Protein AF-A0A158R0S4-F1 (afdb_monomer)

Secondary structure (DSSP, 8-state):
----PPPSS-EEEE-STTS--EEEESSS-EEEES--SS--GGGGT-S--SEEEESS--HHHHHTGGGG-SSTT----EEE-PPP-SS--STTSHHHHHHHHHHHTTTS--EEE----TT---EEEEEETTTEEEEEEEEE--HHHHHHHHHHHHH--HHHHHHHHHHH--EEEEEEEESSTTSBPEEEEE-TT--HHHHHHHHHHGGG-GGGSSS--BGGGTTS-PPPPP---------------------------------------------------------------------------------------------------PPPPPPPPPEE--

Sequence (342 aa):
MAYVPSSDVPSAFLISSDADAVLLDLLGTFILLDGGAEKVLFTKHVRQIDANVISAPTRAALTNAVELNPNKDSVVPLVGNIPTVKSAGADGSVASLLKRIEQNSEGRPLITNTRFNAKFEPIVISKSLRTGRLELIVLAGEPKEVEALQRAVENGDEQTIEKVASNNGTISVLVWFPARPSDPIKRILHTGTAPLGRIITALERAKALPFLHSPVVSAANAYKEVAPPPKTSVRNSASSRPVPVPASKTNSAATKPLATKRPSAPNSAQPTPARTLTSTTTKTTSTNARPPLARPNAVTSASNRTRPATATTTTKNGLNNNNKVGAARKPVNEAPIQKTTV

Solvent-accessible surface area (backbone atoms only — not comparable to full-atom values): 21898 Å² total; per-residue (Å²): 135,76,59,67,72,77,42,99,51,60,38,47,33,58,71,36,97,84,60,48,12,37,40,34,34,60,58,69,47,26,35,32,36,36,18,7,78,57,82,60,74,55,74,82,26,41,92,66,56,66,31,35,39,34,28,34,80,35,58,33,33,40,49,33,55,45,66,62,29,80,50,92,87,54,78,47,32,37,36,24,59,66,61,83,68,94,58,43,71,55,92,88,34,52,27,25,48,52,46,48,43,56,59,50,34,77,86,51,90,36,70,46,74,46,62,42,43,98,83,50,69,66,46,75,76,46,77,42,88,80,61,18,34,34,31,37,30,37,52,32,27,45,72,72,27,39,51,52,44,32,51,24,53,76,72,42,56,72,69,49,28,48,58,43,30,28,77,32,31,24,26,32,38,39,38,39,32,40,50,52,47,80,40,61,43,47,76,45,81,47,42,67,72,43,49,68,72,58,52,51,54,26,54,62,70,45,68,82,45,39,46,75,80,44,98,74,37,28,41,73,44,33,88,40,83,69,77,77,78,80,79,78,77,80,76,79,88,79,84,87,81,85,88,85,85,87,84,88,85,84,88,83,80,88,83,86,87,84,80,89,80,88,84,85,87,81,90,81,86,86,85,86,90,82,89,87,88,88,87,85,87,81,87,80,88,78,89,80,84,85,89,91,89,82,87,82,88,87,88,89,83,84,90,86,86,85,85,90,79,91,82,91,89,88,87,86,87,83,86,88,87,91,86,86,90,86,86,89,80,81,90,77,89,83,78,84,81,65,84,54,87,115

pLDDT: mean 70.43, std 25.49, range [27.03, 97.81]

Organism: Nippostrongylus brasiliensis (NCBI:txid27835)

InterPro domains:
  IPR026074 Microtubule associated protein 1 [PTHR13843] (118-305)
  IPR057480 Microtubule-associated protein 1A/B/S-like, MBL-like domain [PF25281] (115-219)

Radius of gyration: 34.56 Å; Cα contacts (8 Å, |Δi|>4): 515; chains: 1; bounding box: 87×54×130 Å

Foldseek 3Di:
DAAPDQDPDWFWFQQEPVSQWIWIRQRNATEIEFAALDAGPNLVRYPAHLAYEYQALALGRQVCVLVNQPDQPDAHAYEFLYAQAPDLPDPSASSVSNVSNVVSCVPPRRYDHQAADLVQDWDWSDADLQFFTKTKTWLAAHPVLSVQLRCCSHPNDNVSNVVSSQDSTIWIKIWTAGSDQAAWIDIDTRNRNHDPVVVVVSVVSVVQFQLVQDPTDGNNCRNPNDPHDPPPPPPDPDDDDDDDDDDDDDDDDDDDDDDDDDDDDDDDDDDDDDDDDDDDDDDDDDDDDDDDDDDDDDDDDDDDDDDDDDDDDDDDDDDDDDDDDDDDDDDDDDDDTDTDGD

Structure (mmCIF, N/CA/C/O backbone):
data_AF-A0A158R0S4-F1
#
_entry.id   AF-A0A158R0S4-F1
#
loop_
_atom_site.group_PDB
_atom_site.id
_atom_site.type_symbol
_atom_site.label_atom_id
_atom_site.label_alt_id
_atom_site.label_comp_id
_atom_site.label_asym_id
_atom_site.label_entity_id
_atom_site.label_seq_id
_atom_site.pdbx_PDB_ins_code
_atom_site.Cartn_x
_atom_site.Cartn_y
_atom_site.Cartn_z
_atom_site.occupancy
_atom_site.B_iso_or_equiv
_atom_site.auth_seq_id
_atom_site.auth_comp_id
_atom_site.auth_asym_id
_atom_site.auth_atom_id
_atom_site.pdbx_PDB_model_num
ATOM 1 N N . MET A 1 1 ? -3.534 -29.326 1.771 1.00 51.78 1 MET A N 1
ATOM 2 C CA . MET A 1 1 ? -3.406 -27.889 2.083 1.00 51.78 1 MET A CA 1
ATOM 3 C C . MET A 1 1 ? -2.996 -27.205 0.791 1.00 51.78 1 MET A C 1
ATOM 5 O O . MET A 1 1 ? -1.949 -27.558 0.260 1.00 51.78 1 MET A O 1
ATOM 9 N N . ALA A 1 2 ? -3.863 -26.380 0.205 1.00 59.12 2 ALA A N 1
ATOM 10 C CA . ALA A 1 2 ? -3.553 -25.682 -1.040 1.00 59.12 2 ALA A CA 1
ATOM 11 C C . ALA A 1 2 ? -2.723 -24.440 -0.696 1.00 59.12 2 ALA A C 1
ATOM 13 O O . ALA A 1 2 ? -3.164 -23.616 0.094 1.00 59.12 2 ALA A O 1
ATOM 14 N N . TYR A 1 3 ? -1.508 -24.337 -1.228 1.00 72.44 3 TYR A N 1
ATOM 15 C CA . TYR A 1 3 ? -0.685 -23.138 -1.073 1.00 72.44 3 TYR A CA 1
ATOM 16 C C . TYR A 1 3 ? -0.841 -22.261 -2.306 1.00 72.44 3 TYR A C 1
ATOM 18 O O . TYR A 1 3 ? -0.937 -22.797 -3.408 1.00 72.44 3 TYR A O 1
ATOM 26 N N . VAL A 1 4 ? -0.801 -20.940 -2.134 1.00 74.31 4 VAL A N 1
ATOM 27 C CA . VAL A 1 4 ? -0.590 -20.009 -3.245 1.00 74.31 4 VAL A CA 1
ATOM 28 C C . VAL A 1 4 ? 0.835 -20.259 -3.756 1.00 74.31 4 VAL A C 1
ATOM 30 O O . VAL A 1 4 ? 1.795 -19.989 -3.024 1.00 74.31 4 VAL A O 1
ATOM 33 N N . PRO A 1 5 ? 1.016 -20.865 -4.945 1.00 74.50 5 PRO A N 1
ATOM 34 C CA . PRO A 1 5 ? 2.350 -21.074 -5.482 1.00 74.50 5 PRO A CA 1
ATOM 35 C C . PRO A 1 5 ? 2.928 -19.720 -5.891 1.00 74.50 5 PRO A C 1
ATOM 37 O O . PRO A 1 5 ? 2.189 -18.845 -6.341 1.00 74.50 5 PRO A O 1
ATOM 40 N N . SER A 1 6 ? 4.248 -19.567 -5.777 1.00 76.00 6 SER A N 1
ATOM 41 C CA . SER A 1 6 ? 4.906 -18.441 -6.436 1.00 76.00 6 SER A CA 1
ATOM 42 C C . SER A 1 6 ? 4.697 -18.563 -7.944 1.00 76.00 6 SER A C 1
ATOM 44 O O . SER A 1 6 ? 4.798 -19.651 -8.515 1.00 76.00 6 SER A O 1
ATOM 46 N N . SER A 1 7 ? 4.349 -17.446 -8.558 1.00 77.69 7 SER A N 1
ATOM 47 C CA . SER A 1 7 ? 4.107 -17.289 -9.975 1.00 77.69 7 SER A CA 1
ATOM 48 C C . SER A 1 7 ? 5.368 -16.780 -10.665 1.00 77.69 7 SER A C 1
ATOM 50 O O . SER A 1 7 ? 6.040 -15.866 -10.187 1.00 77.69 7 SER A O 1
ATOM 52 N N . ASP A 1 8 ? 5.644 -17.317 -11.853 1.00 78.75 8 ASP A N 1
ATOM 53 C CA . ASP A 1 8 ? 6.718 -16.828 -12.729 1.00 78.75 8 ASP A CA 1
ATOM 54 C C . ASP A 1 8 ? 6.381 -15.471 -13.374 1.00 78.75 8 ASP A C 1
ATOM 56 O O . ASP A 1 8 ? 7.213 -14.857 -14.045 1.00 78.75 8 ASP A O 1
ATOM 60 N N . VAL A 1 9 ? 5.148 -14.995 -13.176 1.00 81.69 9 VAL A N 1
ATOM 61 C CA . VAL A 1 9 ? 4.679 -13.667 -13.576 1.00 81.69 9 VAL A CA 1
ATOM 62 C C . VAL A 1 9 ? 4.087 -12.928 -12.377 1.00 81.69 9 VAL A C 1
ATOM 64 O O . VAL A 1 9 ? 3.365 -13.551 -11.590 1.00 81.69 9 VAL A O 1
ATOM 67 N N . PRO A 1 10 ? 4.317 -11.608 -12.251 1.00 86.12 10 PRO A N 1
ATOM 68 C CA . PRO A 1 10 ? 3.651 -10.799 -11.243 1.00 86.12 10 PRO A CA 1
ATOM 69 C C . PRO A 1 10 ? 2.142 -11.050 -11.228 1.00 86.12 10 PRO A C 1
ATOM 71 O O . PRO A 1 10 ? 1.510 -11.073 -12.284 1.00 86.12 10 PRO A O 1
ATOM 74 N N . SER A 1 11 ? 1.577 -11.288 -10.051 1.00 89.00 11 SER A N 1
ATOM 75 C CA . SER A 1 11 ? 0.164 -11.633 -9.880 1.00 89.00 11 SER A CA 1
ATOM 76 C C . SER A 1 11 ? -0.432 -10.883 -8.695 1.00 89.00 11 SER A C 1
ATOM 78 O O . SER A 1 11 ? 0.276 -10.544 -7.751 1.00 89.00 11 SER A O 1
ATOM 80 N N . ALA A 1 12 ? -1.739 -10.642 -8.742 1.00 90.69 12 ALA A N 1
ATOM 81 C CA . ALA A 1 12 ? -2.506 -10.094 -7.633 1.00 90.69 12 ALA A CA 1
ATOM 82 C C . ALA A 1 12 ? -3.667 -11.041 -7.319 1.00 90.69 12 ALA A C 1
ATOM 84 O O . ALA A 1 12 ? -4.361 -11.509 -8.223 1.00 90.69 12 ALA A O 1
ATOM 85 N N . PHE A 1 13 ? -3.868 -11.325 -6.039 1.00 89.50 13 PHE A N 1
ATOM 86 C CA . PHE A 1 13 ? -4.948 -12.163 -5.541 1.00 89.50 13 PHE A CA 1
ATOM 87 C C . PHE A 1 13 ? -5.831 -11.315 -4.636 1.00 89.50 13 PHE A C 1
ATOM 89 O O . PHE A 1 13 ? -5.350 -10.755 -3.652 1.00 89.50 13 PHE A O 1
ATOM 96 N N . LEU A 1 14 ? -7.117 -11.228 -4.964 1.00 89.00 14 LEU A N 1
ATOM 97 C CA . LEU A 1 14 ? -8.112 -10.679 -4.050 1.00 89.00 14 LEU A CA 1
ATOM 98 C C . LEU A 1 14 ? -8.382 -11.748 -2.995 1.00 89.00 14 LEU A C 1
ATOM 100 O O . LEU A 1 14 ? -8.799 -12.857 -3.337 1.00 89.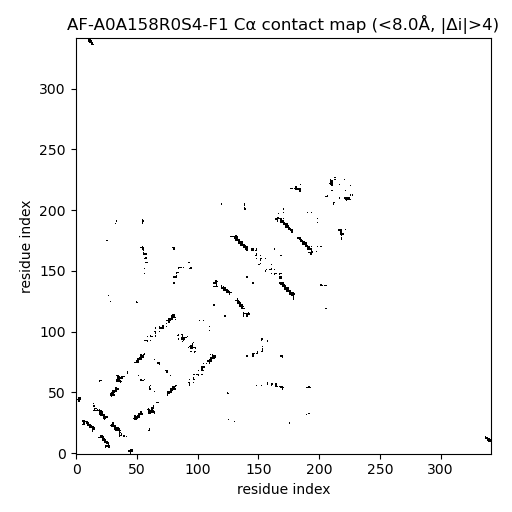00 14 LEU A O 1
ATOM 104 N N . ILE A 1 15 ? -8.069 -11.446 -1.738 1.00 84.75 15 ILE A N 1
ATOM 105 C CA . ILE A 1 15 ? -8.172 -12.428 -0.651 1.00 84.75 15 ILE A CA 1
ATOM 106 C C . ILE A 1 15 ? -9.349 -12.154 0.287 1.00 84.75 15 ILE A C 1
ATOM 108 O O . ILE A 1 15 ? -9.615 -12.978 1.157 1.00 84.75 15 ILE A O 1
ATOM 112 N N . SER A 1 16 ? -10.069 -11.048 0.094 1.00 81.19 16 SER A N 1
ATOM 113 C CA . SER A 1 16 ? -11.281 -10.689 0.832 1.00 81.19 16 SER A CA 1
ATOM 114 C C . SER A 1 16 ? -12.477 -10.475 -0.104 1.00 81.19 16 SER A C 1
ATOM 116 O O . SER A 1 16 ? -12.320 -10.167 -1.287 1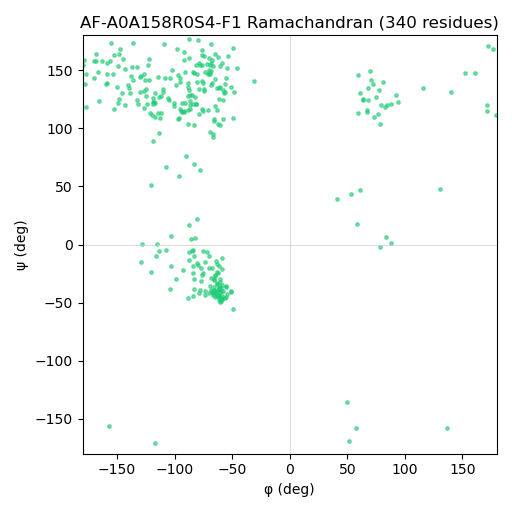.00 81.19 16 SER A O 1
ATOM 118 N N . SER A 1 17 ? -13.685 -10.664 0.433 1.00 76.69 17 SER A N 1
ATOM 119 C CA . SER A 1 17 ? -14.971 -10.525 -0.271 1.00 76.69 17 SER A CA 1
ATOM 120 C C . SER A 1 17 ? -15.267 -9.085 -0.710 1.00 76.69 17 SER A C 1
ATOM 122 O O . SER A 1 17 ? -15.907 -8.869 -1.737 1.00 76.69 17 SER A O 1
ATOM 124 N N . ASP A 1 18 ? -14.771 -8.116 0.052 1.00 77.75 18 ASP A N 1
ATOM 125 C CA . ASP A 1 18 ? -14.873 -6.671 -0.176 1.00 77.75 18 ASP A CA 1
ATOM 126 C C . ASP A 1 18 ? -13.785 -6.116 -1.114 1.00 77.75 18 ASP A C 1
ATOM 128 O O . ASP A 1 18 ? -13.842 -4.949 -1.487 1.00 77.75 18 ASP A O 1
ATOM 132 N N . ALA A 1 19 ? -12.821 -6.949 -1.531 1.00 75.06 19 ALA A N 1
ATOM 133 C CA . ALA A 1 19 ? -11.630 -6.553 -2.285 1.00 75.06 19 ALA A CA 1
ATOM 134 C C . ALA A 1 19 ? -10.725 -5.512 -1.583 1.00 75.06 19 ALA A C 1
ATOM 136 O O . ALA A 1 19 ? -9.838 -4.947 -2.225 1.00 75.06 19 ALA A O 1
ATOM 137 N N . ASP A 1 20 ? -10.876 -5.331 -0.266 1.00 83.88 20 ASP A N 1
ATOM 138 C CA . ASP A 1 20 ? -10.049 -4.450 0.573 1.00 83.88 20 ASP A CA 1
ATOM 139 C C . ASP A 1 20 ? -8.761 -5.131 1.084 1.00 83.88 20 ASP A C 1
ATOM 141 O O . ASP A 1 20 ? -8.012 -4.560 1.879 1.00 83.88 20 ASP A O 1
ATOM 145 N N . ALA A 1 21 ? -8.490 -6.362 0.643 1.00 89.75 21 ALA A N 1
ATOM 146 C CA . ALA A 1 21 ? -7.234 -7.070 0.857 1.00 89.75 21 ALA A CA 1
ATOM 147 C C . ALA A 1 21 ? -6.721 -7.670 -0.455 1.00 89.75 21 ALA A C 1
ATOM 149 O O . ALA A 1 21 ? -7.367 -8.531 -1.070 1.00 89.75 21 ALA A O 1
ATOM 150 N N . VAL A 1 22 ? -5.514 -7.265 -0.851 1.00 92.62 22 VAL A N 1
ATOM 151 C CA . VAL A 1 22 ? -4.863 -7.758 -2.0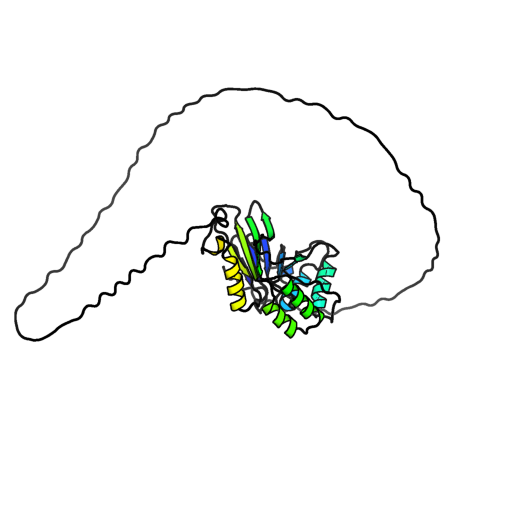71 1.00 92.62 22 VAL A CA 1
ATOM 152 C C . VAL A 1 22 ? -3.503 -8.345 -1.733 1.00 92.62 22 VAL A C 1
ATOM 154 O O . VAL A 1 22 ? -2.623 -7.649 -1.239 1.00 92.62 22 VAL A O 1
ATOM 157 N N . LEU A 1 23 ? -3.295 -9.620 -2.050 1.00 92.94 23 LEU A N 1
ATOM 158 C CA . LEU A 1 23 ? -1.979 -10.245 -1.989 1.00 92.94 23 LEU A CA 1
ATOM 159 C C . LEU A 1 23 ? -1.292 -10.115 -3.349 1.00 92.94 23 LEU A C 1
ATOM 161 O O . LEU A 1 23 ? -1.731 -10.699 -4.337 1.00 92.94 23 LEU A O 1
ATOM 165 N N . LEU A 1 24 ? -0.193 -9.378 -3.396 1.00 92.81 24 LEU A N 1
ATOM 166 C CA . LEU A 1 24 ? 0.691 -9.301 -4.549 1.00 92.81 24 LEU A CA 1
ATOM 167 C C . LEU A 1 24 ? 1.747 -10.400 -4.465 1.00 92.81 24 LEU A C 1
ATOM 169 O O . LEU A 1 24 ? 2.375 -10.574 -3.426 1.00 92.81 24 LEU A O 1
ATOM 173 N N . ASP A 1 25 ? 1.989 -11.079 -5.578 1.00 91.06 25 ASP A N 1
ATOM 174 C CA . ASP A 1 25 ? 3.158 -11.922 -5.805 1.00 91.06 25 ASP A CA 1
ATOM 175 C C . ASP A 1 25 ? 4.019 -11.268 -6.881 1.00 91.06 25 ASP A C 1
ATOM 177 O O . ASP A 1 25 ? 3.646 -11.215 -8.053 1.00 91.06 25 ASP A O 1
ATOM 181 N N . LEU A 1 26 ? 5.171 -10.744 -6.478 1.00 88.94 26 LEU A N 1
ATOM 182 C CA . LEU A 1 26 ? 6.156 -10.112 -7.346 1.00 88.94 26 LEU A CA 1
ATOM 183 C C . LEU A 1 26 ? 7.374 -11.028 -7.480 1.00 88.94 26 LEU A C 1
ATOM 185 O O . LEU A 1 26 ? 8.468 -10.706 -7.017 1.00 88.94 26 LEU A O 1
ATOM 189 N N . LEU A 1 27 ? 7.169 -12.182 -8.124 1.00 85.06 27 LEU A N 1
ATOM 190 C CA . LEU A 1 27 ? 8.202 -13.195 -8.377 1.00 85.06 27 LEU A CA 1
ATOM 191 C C . LEU A 1 27 ? 8.798 -13.756 -7.079 1.00 85.06 27 LEU A C 1
ATOM 193 O O . LEU A 1 27 ? 10.020 -13.832 -6.912 1.00 85.06 27 LEU A O 1
ATOM 197 N N . GLY A 1 28 ? 7.921 -14.115 -6.141 1.00 83.44 28 GLY A N 1
ATOM 198 C CA . GLY A 1 28 ? 8.295 -14.670 -4.843 1.00 83.44 28 GLY A CA 1
ATOM 199 C C . GLY A 1 28 ? 8.544 -13.626 -3.756 1.00 83.44 28 GLY A C 1
ATOM 200 O O . GLY A 1 28 ? 8.879 -14.013 -2.641 1.00 83.44 28 GLY A O 1
ATOM 201 N N . THR A 1 29 ? 8.374 -12.332 -4.053 1.00 87.56 29 THR A N 1
ATOM 202 C CA . THR A 1 29 ? 8.134 -11.308 -3.027 1.00 87.56 29 THR A CA 1
ATOM 203 C C . THR A 1 29 ? 6.628 -11.151 -2.834 1.00 87.56 29 THR A C 1
ATOM 205 O O . THR A 1 29 ? 5.942 -10.695 -3.749 1.00 87.56 29 THR A O 1
ATOM 208 N N . PHE A 1 30 ? 6.121 -11.505 -1.656 1.00 90.44 30 PHE A N 1
ATOM 209 C CA . PHE A 1 30 ? 4.701 -11.444 -1.326 1.00 90.44 30 PHE A CA 1
ATOM 210 C C . PHE A 1 30 ? 4.381 -10.203 -0.502 1.00 90.44 30 PHE A C 1
ATOM 212 O O . PHE A 1 30 ? 4.883 -10.043 0.610 1.00 90.44 30 PHE A O 1
ATOM 219 N N . ILE A 1 31 ? 3.513 -9.340 -1.023 1.00 93.12 31 ILE A N 1
ATOM 220 C CA . ILE A 1 31 ? 3.096 -8.108 -0.349 1.00 93.12 31 ILE A CA 1
ATOM 221 C C . ILE A 1 31 ? 1.606 -8.168 -0.109 1.00 93.12 31 ILE A C 1
ATOM 223 O O . ILE A 1 31 ? 0.839 -8.351 -1.050 1.00 93.12 31 ILE A O 1
ATOM 227 N N . LEU A 1 32 ? 1.195 -7.984 1.135 1.00 93.75 32 LEU A N 1
ATOM 228 C CA . LEU A 1 32 ? -0.202 -7.745 1.439 1.00 93.75 32 LEU A CA 1
ATOM 229 C C . LEU A 1 32 ? -0.477 -6.242 1.324 1.00 93.75 32 LEU A C 1
ATOM 231 O O . LEU A 1 32 ? 0.266 -5.446 1.888 1.00 93.75 32 LEU A O 1
ATOM 235 N N . LEU A 1 33 ? -1.497 -5.855 0.567 1.00 94.44 33 LEU A N 1
ATOM 236 C CA . LEU A 1 33 ? -2.055 -4.508 0.581 1.00 94.44 33 LEU A CA 1
ATOM 237 C C . LEU A 1 33 ? -3.323 -4.532 1.426 1.00 94.44 33 LEU A C 1
ATOM 239 O O . LEU A 1 33 ? -4.254 -5.270 1.092 1.00 94.44 33 LEU A O 1
ATOM 243 N N . ASP A 1 34 ? -3.341 -3.709 2.473 1.00 93.44 34 ASP A N 1
ATOM 244 C CA . ASP A 1 34 ? -4.424 -3.613 3.452 1.00 93.44 34 ASP A CA 1
ATOM 245 C C . ASP A 1 34 ? -4.837 -4.981 4.043 1.00 93.44 34 ASP A C 1
ATOM 247 O O . ASP A 1 34 ? -4.112 -5.972 3.972 1.00 93.44 34 ASP A O 1
ATOM 251 N N . GLY A 1 35 ? -5.953 -5.022 4.764 1.00 89.06 35 GLY A N 1
ATOM 252 C CA . GLY A 1 35 ? -6.312 -6.148 5.622 1.00 89.06 35 GLY A CA 1
ATOM 253 C C . GLY A 1 35 ? -7.630 -6.817 5.273 1.00 89.06 35 GLY A C 1
ATOM 254 O O . GLY A 1 35 ? -7.765 -7.989 5.593 1.00 89.06 35 GLY A O 1
ATOM 255 N N . GLY A 1 36 ? -8.573 -6.145 4.610 1.00 88.50 36 GLY A N 1
ATOM 256 C CA . GLY A 1 36 ? -9.943 -6.642 4.424 1.00 88.50 36 GLY A CA 1
ATOM 257 C C . GLY A 1 36 ? -10.785 -6.669 5.710 1.00 88.50 36 GLY A C 1
ATOM 258 O O . GLY A 1 36 ? -10.280 -6.873 6.816 1.00 88.50 36 GLY A O 1
ATOM 259 N N . ALA A 1 37 ? -12.101 -6.480 5.592 1.00 84.12 37 ALA A N 1
ATOM 260 C CA . ALA A 1 37 ? -13.004 -6.426 6.746 1.00 84.12 37 ALA A CA 1
ATOM 261 C C . ALA A 1 37 ? -13.156 -7.776 7.463 1.00 84.12 37 ALA A C 1
ATOM 263 O O . ALA A 1 37 ? -13.380 -7.824 8.675 1.00 84.12 37 ALA A O 1
ATOM 264 N N . GLU A 1 38 ? -13.012 -8.877 6.730 1.00 84.12 38 GLU A N 1
ATOM 265 C CA . GLU A 1 38 ? -13.158 -10.226 7.260 1.00 84.12 38 GLU A CA 1
ATOM 266 C C . GLU A 1 38 ? -11.812 -10.828 7.660 1.00 84.12 38 GLU A C 1
ATOM 268 O O . GLU A 1 38 ? -10.792 -10.672 6.989 1.00 84.12 38 GLU A O 1
ATOM 273 N N . LYS A 1 39 ? -11.811 -11.594 8.752 1.00 84.88 39 LYS A N 1
ATOM 274 C CA . LYS A 1 39 ? -10.646 -12.394 9.121 1.00 84.88 39 LYS A CA 1
ATOM 275 C C . LYS A 1 39 ? -10.508 -13.558 8.144 1.00 84.88 39 LYS A C 1
ATOM 277 O O . LYS A 1 39 ? -11.343 -14.461 8.133 1.00 84.88 39 LYS A O 1
ATOM 282 N N . VAL A 1 40 ? -9.420 -13.578 7.383 1.00 76.94 40 VAL A N 1
ATOM 283 C CA . VAL A 1 40 ? -9.161 -14.608 6.374 1.00 76.94 40 VAL A CA 1
ATOM 284 C C . VAL A 1 40 ? -8.007 -15.490 6.839 1.00 76.94 40 VAL A C 1
ATOM 286 O O . VAL A 1 40 ? -6.961 -15.016 7.271 1.00 76.94 40 VAL A O 1
ATOM 289 N N . LEU A 1 41 ? -8.158 -16.811 6.724 1.00 76.69 41 LEU A N 1
ATOM 290 C CA . LEU A 1 41 ? -7.114 -17.778 7.094 1.00 76.69 41 LEU A CA 1
ATOM 291 C C . LEU A 1 41 ? -6.033 -17.951 6.007 1.00 76.69 41 LEU A C 1
ATOM 293 O O . LEU A 1 41 ? -5.347 -18.974 5.976 1.00 76.69 41 LEU A O 1
ATOM 297 N N . PHE A 1 42 ? -5.861 -16.967 5.118 1.00 76.19 42 PHE A N 1
ATOM 298 C CA . PHE A 1 42 ? -4.914 -17.038 3.999 1.00 76.19 42 PHE A CA 1
ATOM 299 C C . PHE A 1 42 ? -3.460 -17.172 4.468 1.00 76.19 42 PHE A C 1
ATOM 301 O O . PHE A 1 42 ? -2.648 -17.766 3.766 1.00 76.19 42 PHE A O 1
ATOM 308 N N . THR A 1 43 ? -3.138 -16.718 5.683 1.00 72.81 43 THR A N 1
ATOM 309 C CA . THR A 1 43 ? -1.813 -16.888 6.302 1.00 72.81 43 THR A CA 1
ATOM 310 C C . THR A 1 43 ? -1.399 -18.355 6.442 1.00 72.81 43 THR A C 1
ATOM 312 O O . THR A 1 43 ? -0.213 -18.655 6.497 1.00 72.81 43 THR A O 1
ATOM 315 N N . LYS A 1 44 ? -2.353 -19.296 6.432 1.00 76.06 44 LYS A N 1
ATOM 316 C CA . LYS A 1 44 ? -2.076 -20.743 6.404 1.00 76.06 44 LYS A CA 1
ATOM 317 C C . LYS A 1 44 ? -1.726 -21.271 5.008 1.00 76.06 44 LYS A C 1
ATOM 319 O O . LYS A 1 44 ? -1.195 -22.374 4.886 1.00 76.06 44 LYS A O 1
ATOM 324 N N . HIS A 1 45 ? -2.046 -20.504 3.972 1.00 78.06 45 HIS A N 1
ATOM 325 C CA . HIS A 1 45 ? -1.958 -20.880 2.561 1.00 78.06 45 HIS A CA 1
ATOM 326 C C . HIS A 1 45 ? -0.906 -20.066 1.793 1.00 78.06 45 HIS A C 1
ATOM 328 O O . HIS A 1 45 ? -0.607 -20.377 0.642 1.00 78.06 45 HIS A O 1
ATOM 334 N N . VAL A 1 46 ? -0.293 -19.066 2.424 1.00 78.56 46 VAL A N 1
ATOM 335 C CA . VAL A 1 46 ? 0.823 -18.287 1.876 1.00 78.56 46 VAL A CA 1
ATOM 336 C C . VAL A 1 46 ? 2.085 -18.634 2.656 1.00 78.56 46 VAL A C 1
ATOM 338 O O . VAL A 1 46 ? 2.071 -18.666 3.882 1.00 78.56 46 VAL A O 1
ATOM 341 N N . ARG A 1 47 ? 3.182 -18.937 1.951 1.00 74.75 47 ARG A N 1
ATOM 342 C CA . ARG A 1 47 ? 4.432 -19.392 2.590 1.00 74.75 47 ARG A CA 1
ATOM 343 C C . ARG A 1 47 ? 5.068 -18.322 3.474 1.00 74.75 47 ARG A C 1
ATOM 345 O O . ARG A 1 47 ? 5.593 -18.646 4.532 1.00 74.75 47 ARG A O 1
ATOM 352 N N . GLN A 1 48 ? 5.065 -17.086 2.994 1.00 84.94 48 GLN A N 1
ATOM 353 C CA . GLN A 1 48 ? 5.685 -15.934 3.631 1.00 84.94 48 GLN A CA 1
ATOM 354 C C . GLN A 1 48 ? 5.033 -14.673 3.077 1.00 84.94 48 GLN A C 1
ATOM 356 O O . GLN A 1 48 ? 4.655 -14.646 1.910 1.00 84.94 48 GLN A O 1
ATOM 361 N N . ILE A 1 49 ? 4.913 -13.649 3.916 1.00 88.81 49 ILE A N 1
ATOM 362 C CA . ILE A 1 49 ? 4.534 -12.295 3.516 1.00 88.81 49 ILE A CA 1
ATOM 363 C C . ILE A 1 49 ? 5.710 -11.407 3.905 1.00 88.81 49 ILE A C 1
ATOM 365 O O . ILE A 1 49 ? 6.132 -11.413 5.059 1.00 88.81 49 ILE A O 1
ATOM 369 N N . ASP A 1 50 ? 6.274 -10.705 2.930 1.00 88.44 50 ASP A N 1
ATOM 370 C CA . ASP A 1 50 ? 7.484 -9.902 3.103 1.00 88.44 50 ASP A CA 1
ATOM 371 C C . ASP A 1 50 ? 7.182 -8.521 3.675 1.00 88.44 50 ASP A C 1
ATOM 373 O O . ASP A 1 50 ? 8.018 -7.954 4.370 1.00 88.44 50 ASP A O 1
ATOM 377 N N . ALA A 1 51 ? 5.994 -7.982 3.396 1.00 91.56 51 ALA A N 1
ATOM 378 C CA . ALA A 1 51 ? 5.480 -6.775 4.027 1.00 91.56 51 ALA A CA 1
ATOM 379 C C . ALA A 1 51 ? 3.957 -6.693 3.914 1.00 91.56 51 ALA A C 1
ATOM 381 O O . ALA A 1 51 ? 3.355 -7.242 2.989 1.00 91.56 51 ALA A O 1
ATOM 382 N N . ASN A 1 52 ? 3.356 -5.949 4.836 1.00 93.06 52 ASN A N 1
ATOM 383 C CA . ASN A 1 52 ? 1.969 -5.524 4.765 1.00 93.06 52 ASN A CA 1
ATOM 384 C C . ASN A 1 52 ? 1.908 -4.000 4.614 1.00 93.06 52 ASN A C 1
ATOM 386 O O . ASN A 1 52 ? 2.322 -3.281 5.521 1.00 93.06 52 ASN A O 1
ATOM 390 N N . VAL A 1 53 ? 1.437 -3.510 3.471 1.00 94.75 53 VAL A N 1
ATOM 391 C CA . VAL A 1 53 ? 1.339 -2.084 3.154 1.00 94.75 53 VAL A CA 1
ATOM 392 C C . VAL A 1 53 ? -0.067 -1.595 3.474 1.00 94.75 53 VAL A C 1
ATOM 394 O O . VAL A 1 53 ? -1.032 -2.029 2.850 1.00 94.75 53 VAL A O 1
ATOM 397 N N . ILE A 1 54 ? -0.172 -0.674 4.429 1.00 94.00 54 ILE A N 1
ATOM 398 C CA . ILE A 1 54 ? -1.443 -0.143 4.917 1.00 94.00 54 ILE A CA 1
ATOM 399 C C . ILE A 1 54 ? -1.671 1.273 4.402 1.00 94.00 54 ILE A C 1
ATOM 401 O O . ILE A 1 54 ? -0.852 2.171 4.621 1.00 94.00 54 ILE A O 1
ATOM 405 N N . SER A 1 55 ? -2.822 1.488 3.770 1.00 93.75 55 SER A N 1
ATOM 406 C CA . SER A 1 55 ? -3.244 2.798 3.283 1.00 93.75 55 SER A CA 1
ATOM 407 C C . SER A 1 55 ? -3.678 3.717 4.430 1.00 93.75 55 SER A C 1
ATOM 409 O O . SER A 1 55 ? -3.272 4.881 4.479 1.00 93.75 55 SER A O 1
ATOM 411 N N . ALA A 1 56 ? -4.449 3.205 5.391 1.00 94.00 56 ALA A N 1
ATOM 412 C CA . ALA A 1 56 ? -4.926 3.950 6.555 1.00 94.00 56 ALA A CA 1
ATOM 413 C C . ALA A 1 56 ? -5.256 3.017 7.740 1.00 94.00 56 ALA A C 1
ATOM 415 O O . ALA A 1 56 ? -5.527 1.839 7.531 1.00 94.00 56 ALA A O 1
ATOM 416 N N . PRO A 1 57 ? -5.270 3.511 8.993 1.00 92.88 57 PRO A N 1
ATOM 417 C CA . PRO A 1 57 ? -5.621 2.719 10.173 1.00 92.88 57 PRO A CA 1
ATOM 418 C C . PRO A 1 57 ? -7.143 2.531 10.300 1.00 92.88 57 PRO A C 1
ATOM 420 O O . PRO A 1 57 ? -7.759 3.031 11.236 1.00 92.88 57 PRO A O 1
ATOM 423 N N . THR A 1 58 ? -7.769 1.844 9.349 1.00 93.75 58 THR A N 1
ATOM 424 C CA . THR A 1 58 ? -9.183 1.446 9.441 1.00 93.75 58 THR A CA 1
ATOM 425 C C . THR A 1 58 ? -9.308 0.057 10.055 1.00 93.75 58 THR A C 1
ATOM 427 O O . THR A 1 58 ? -8.321 -0.678 10.155 1.00 93.75 58 THR A O 1
ATOM 430 N N . ARG A 1 59 ? -10.517 -0.342 10.479 1.00 92.06 59 ARG A N 1
ATOM 431 C CA . ARG A 1 59 ? -10.716 -1.716 10.965 1.00 92.06 59 ARG A CA 1
ATOM 432 C C . ARG A 1 59 ? -10.390 -2.708 9.851 1.00 92.06 59 ARG A C 1
ATOM 434 O O . ARG A 1 59 ? -9.579 -3.600 10.078 1.00 92.06 59 ARG A O 1
ATOM 441 N N . ALA A 1 60 ? -10.951 -2.501 8.658 1.00 90.88 60 ALA A N 1
ATOM 442 C CA . ALA A 1 60 ? -10.709 -3.358 7.503 1.00 90.88 60 ALA A CA 1
ATOM 443 C C . ALA A 1 60 ? -9.213 -3.473 7.176 1.00 90.88 60 ALA A C 1
ATOM 445 O O . ALA A 1 60 ? -8.688 -4.572 7.051 1.00 90.88 60 ALA A O 1
ATOM 446 N N . ALA A 1 61 ? -8.467 -2.368 7.155 1.00 91.56 61 ALA A N 1
ATOM 447 C CA . ALA A 1 61 ? -7.041 -2.428 6.851 1.00 91.56 61 ALA A CA 1
ATOM 448 C C . ALA A 1 61 ? -6.209 -3.204 7.898 1.00 91.56 61 ALA A C 1
ATOM 450 O O . ALA A 1 61 ? -5.155 -3.754 7.580 1.00 91.56 61 ALA A O 1
ATOM 451 N N . LEU A 1 62 ? -6.667 -3.276 9.152 1.00 91.12 62 LEU A N 1
ATOM 452 C CA . LEU A 1 62 ? -5.895 -3.848 10.259 1.00 91.12 62 LEU A CA 1
ATOM 453 C C . LEU A 1 62 ? -6.321 -5.262 10.673 1.00 91.12 62 LEU A C 1
ATOM 455 O O . LEU A 1 62 ? -5.522 -5.949 11.314 1.00 91.12 62 LEU A O 1
ATOM 459 N N . THR A 1 63 ? -7.528 -5.718 10.317 1.00 89.94 63 THR A N 1
ATOM 460 C CA . THR A 1 63 ? -8.086 -7.016 10.751 1.00 89.94 63 THR A CA 1
ATOM 461 C C . THR A 1 63 ? -7.107 -8.166 10.536 1.00 89.94 63 THR A C 1
ATOM 463 O O . THR A 1 63 ? -6.754 -8.864 11.487 1.00 89.94 63 THR A O 1
ATOM 466 N N . ASN A 1 64 ? -6.618 -8.346 9.306 1.00 88.38 64 ASN A N 1
ATOM 467 C CA . ASN A 1 64 ? -5.663 -9.411 9.010 1.00 88.38 64 ASN A CA 1
ATOM 468 C C . ASN A 1 64 ? -4.209 -9.028 9.327 1.00 88.38 64 ASN A C 1
ATOM 470 O O . ASN A 1 64 ? -3.393 -9.921 9.533 1.00 88.38 64 ASN A O 1
ATOM 474 N N . ALA A 1 65 ? -3.881 -7.737 9.466 1.00 87.44 65 ALA A N 1
ATOM 475 C CA . ALA A 1 65 ? -2.544 -7.287 9.869 1.00 87.44 65 ALA A CA 1
ATOM 476 C C . ALA A 1 65 ? -2.151 -7.803 11.266 1.00 87.44 65 ALA A C 1
ATOM 478 O O . ALA A 1 65 ? -1.009 -8.208 11.485 1.00 87.44 65 ALA A O 1
ATOM 479 N N . VAL A 1 66 ? -3.112 -7.848 12.196 1.00 86.44 66 VAL A N 1
ATOM 480 C CA . VAL A 1 66 ? -2.946 -8.429 13.541 1.00 86.44 66 VAL A CA 1
ATOM 481 C C . VAL A 1 66 ? -2.536 -9.907 13.479 1.00 86.44 66 VAL A C 1
ATOM 483 O O . VAL A 1 66 ? -1.763 -10.377 14.314 1.00 86.44 66 VAL A O 1
ATOM 486 N N . GLU A 1 67 ? -3.042 -10.638 12.485 1.00 82.50 67 GLU A N 1
ATOM 487 C CA . GLU A 1 67 ? -2.882 -12.089 12.337 1.00 82.50 67 GLU A CA 1
ATOM 488 C C . GLU A 1 67 ? -1.604 -12.488 11.587 1.00 82.50 67 GLU A C 1
ATOM 490 O O . GLU A 1 67 ? -1.300 -13.678 11.504 1.00 82.50 67 GLU A O 1
ATOM 495 N N . LEU A 1 68 ? -0.851 -11.522 11.047 1.00 81.81 68 LEU A N 1
ATOM 496 C CA . LEU A 1 68 ? 0.430 -11.768 10.372 1.00 81.81 68 LEU A CA 1
ATOM 497 C C . LEU A 1 68 ? 1.575 -12.045 11.344 1.00 81.81 68 LEU A C 1
ATOM 499 O O . LEU A 1 68 ? 2.521 -12.743 10.991 1.00 81.81 68 LEU A O 1
ATOM 503 N N . ASN A 1 69 ? 1.469 -11.530 12.569 1.00 74.88 69 ASN A N 1
ATOM 504 C CA . ASN A 1 69 ? 2.510 -11.628 13.590 1.00 74.88 69 ASN A CA 1
ATOM 505 C C . ASN A 1 69 ? 2.024 -12.355 14.860 1.00 74.88 69 ASN A C 1
ATOM 507 O O . ASN A 1 69 ? 2.153 -11.808 15.951 1.00 74.88 69 ASN A O 1
ATOM 511 N N . PRO A 1 70 ? 1.425 -13.561 14.778 1.00 66.00 70 PRO A N 1
ATOM 512 C CA . PRO A 1 70 ? 0.899 -14.246 15.957 1.00 66.00 70 PRO A CA 1
ATOM 513 C C . PRO A 1 70 ? 2.004 -14.903 16.800 1.00 66.00 70 PRO A C 1
ATOM 515 O O . PRO A 1 70 ? 1.779 -15.194 17.971 1.00 66.00 70 PRO A O 1
ATOM 518 N N . ASN A 1 71 ? 3.185 -15.144 16.214 1.00 62.00 71 ASN A N 1
ATOM 519 C CA . ASN A 1 71 ? 4.297 -15.873 16.824 1.00 62.00 71 ASN A CA 1
ATOM 520 C C . ASN A 1 71 ? 5.592 -15.048 16.759 1.00 62.00 71 ASN A C 1
ATOM 522 O O . ASN A 1 71 ? 5.839 -14.347 15.784 1.00 62.00 71 ASN A O 1
ATOM 526 N N . LYS A 1 72 ? 6.454 -15.191 17.770 1.00 61.97 72 LYS A N 1
ATOM 527 C CA . LYS A 1 72 ? 7.676 -14.383 17.974 1.00 61.97 72 LYS A CA 1
ATOM 528 C C . LYS A 1 72 ? 8.809 -14.636 16.965 1.00 61.97 72 LYS A C 1
ATOM 530 O O . LYS A 1 72 ? 9.809 -13.913 16.959 1.00 61.97 72 LYS A O 1
ATOM 535 N N . ASP A 1 73 ? 8.679 -15.675 16.145 1.00 64.62 73 ASP A N 1
ATOM 536 C CA . ASP A 1 73 ? 9.774 -16.192 15.319 1.00 64.62 73 ASP A CA 1
ATOM 537 C C . ASP A 1 73 ? 9.937 -15.437 13.993 1.00 64.62 73 ASP A C 1
ATOM 539 O O . ASP A 1 73 ? 11.040 -15.379 13.451 1.00 64.62 73 ASP A O 1
ATOM 543 N N . SER A 1 74 ? 8.871 -14.804 13.494 1.00 67.31 74 SER A N 1
ATOM 544 C CA . SER A 1 74 ? 8.898 -13.984 12.281 1.00 67.31 74 SER A CA 1
ATOM 545 C C . SER A 1 74 ? 8.034 -12.745 12.463 1.00 67.31 74 SER A C 1
ATOM 547 O O . SER A 1 74 ? 6.938 -12.829 13.012 1.00 67.31 74 SER A O 1
ATOM 549 N N . VAL A 1 75 ? 8.540 -11.601 12.003 1.00 76.81 75 VAL A N 1
ATOM 550 C CA . VAL A 1 75 ? 7.822 -10.327 12.031 1.00 76.81 75 VAL A CA 1
ATOM 551 C C . VAL A 1 75 ? 7.674 -9.836 10.599 1.00 76.81 75 VAL A C 1
ATOM 553 O O . VAL A 1 75 ? 8.659 -9.468 9.964 1.00 76.81 75 VAL A O 1
ATOM 556 N N . VAL A 1 76 ? 6.442 -9.834 10.101 1.00 85.88 76 VAL A N 1
ATOM 557 C CA . VAL A 1 76 ? 6.055 -9.207 8.840 1.00 85.88 76 VAL A CA 1
ATOM 558 C C . VAL A 1 76 ? 5.993 -7.698 9.061 1.00 85.88 76 VAL A C 1
ATOM 560 O O . VAL A 1 76 ? 5.131 -7.268 9.830 1.00 85.88 76 VAL A O 1
ATOM 563 N N . PRO A 1 77 ? 6.854 -6.886 8.421 1.00 86.88 77 PRO A N 1
ATOM 564 C CA . PRO A 1 77 ? 6.849 -5.441 8.589 1.00 86.88 77 PRO A CA 1
ATOM 565 C C . PRO A 1 77 ? 5.529 -4.836 8.105 1.00 86.88 77 PRO A C 1
ATOM 567 O O . PRO A 1 77 ? 5.035 -5.146 7.020 1.00 86.88 77 PRO A O 1
ATOM 570 N N . LEU A 1 78 ? 4.985 -3.938 8.917 1.00 88.69 78 LEU A N 1
ATOM 571 C CA . LEU A 1 78 ? 3.855 -3.088 8.590 1.00 88.69 78 LEU A CA 1
ATOM 572 C C . LEU A 1 78 ? 4.385 -1.779 8.000 1.00 88.69 78 LEU A C 1
ATOM 574 O O . LEU A 1 78 ? 5.169 -1.068 8.625 1.00 88.69 78 LEU A O 1
ATOM 578 N N . VAL A 1 79 ? 3.981 -1.455 6.785 1.00 89.75 79 VAL A N 1
ATOM 579 C CA . VAL A 1 79 ? 4.494 -0.323 6.017 1.00 89.75 79 VAL A CA 1
ATOM 580 C C . VAL A 1 79 ? 3.334 0.633 5.779 1.00 89.75 79 VAL A C 1
ATOM 582 O O . VAL A 1 79 ? 2.401 0.313 5.056 1.00 89.75 79 VAL A O 1
ATOM 585 N N . GLY A 1 80 ? 3.345 1.798 6.414 1.00 87.25 80 GLY A N 1
ATOM 586 C CA . GLY A 1 80 ? 2.244 2.753 6.297 1.00 87.25 80 GLY A CA 1
ATOM 587 C C . GLY A 1 80 ? 2.391 3.930 7.253 1.00 87.25 80 GLY A C 1
ATOM 588 O O . GLY A 1 80 ? 3.229 3.916 8.159 1.00 87.25 80 GLY A O 1
ATOM 589 N N . ASN A 1 81 ? 1.548 4.951 7.089 1.00 85.12 81 ASN A N 1
ATOM 590 C CA . ASN A 1 81 ? 1.408 6.021 8.078 1.00 85.12 81 ASN A CA 1
ATOM 591 C C . ASN A 1 81 ? 0.455 5.589 9.193 1.00 85.12 81 ASN A C 1
ATOM 593 O O . ASN A 1 81 ? -0.666 6.084 9.316 1.00 85.12 81 ASN A O 1
ATOM 597 N N . ILE A 1 82 ? 0.910 4.628 9.991 1.00 85.06 82 ILE A N 1
ATOM 598 C CA . ILE A 1 82 ? 0.146 4.091 11.109 1.00 85.06 82 ILE A CA 1
ATOM 599 C C . ILE A 1 82 ? 0.404 4.952 12.353 1.00 85.06 82 ILE A C 1
ATOM 601 O O . ILE A 1 82 ? 1.557 5.073 12.775 1.00 85.06 82 ILE A O 1
ATOM 605 N N . PR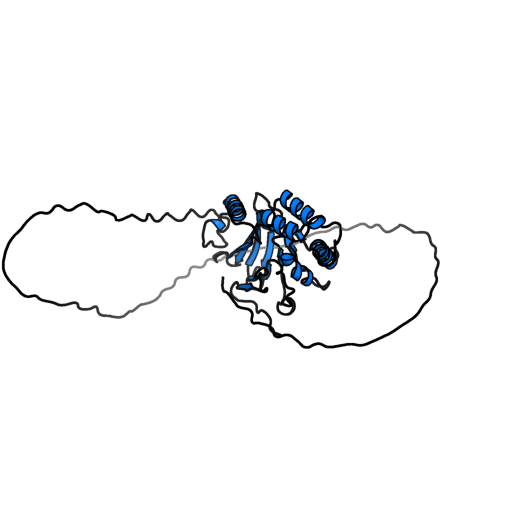O A 1 83 ? -0.629 5.570 12.952 1.00 87.31 83 PRO A N 1
ATOM 606 C CA . PRO A 1 83 ? -0.455 6.350 14.165 1.00 87.31 83 PRO A CA 1
ATOM 607 C C . PRO A 1 83 ? -0.162 5.437 15.359 1.00 87.31 83 PRO A C 1
ATOM 609 O O . PRO A 1 83 ? -0.702 4.338 15.474 1.00 87.31 83 PRO A O 1
ATOM 612 N N . THR A 1 84 ? 0.651 5.925 16.293 1.00 85.12 84 THR A N 1
ATOM 613 C CA . THR A 1 84 ? 0.803 5.298 17.611 1.00 85.12 84 THR A CA 1
ATOM 614 C C . THR A 1 84 ? -0.374 5.688 18.491 1.00 85.12 84 THR A C 1
ATOM 616 O O . THR A 1 84 ? -0.698 6.874 18.582 1.00 85.12 84 THR A O 1
ATOM 619 N N . VAL A 1 85 ? -0.974 4.727 19.185 1.00 85.81 85 VAL A N 1
ATOM 620 C CA . VAL A 1 85 ? -2.101 4.985 20.096 1.00 85.81 85 VAL A CA 1
ATOM 621 C C . VAL A 1 85 ? -1.649 4.942 21.552 1.00 85.81 85 VAL A C 1
ATOM 623 O O . VAL A 1 85 ? -0.792 4.141 21.925 1.00 85.81 85 VAL A O 1
ATOM 626 N N . LYS A 1 86 ? -2.211 5.798 22.410 1.00 86.62 86 LYS A N 1
ATOM 627 C CA . LYS A 1 86 ? -1.852 5.833 23.843 1.00 86.62 86 LYS A CA 1
ATOM 628 C C . LYS A 1 86 ? -2.514 4.715 24.648 1.00 86.62 86 LYS A C 1
ATOM 630 O O . LYS A 1 86 ? -1.859 4.095 25.480 1.00 86.62 86 LYS A O 1
ATOM 635 N N . SER A 1 87 ? -3.788 4.438 24.384 1.00 85.50 87 SER A N 1
ATOM 636 C CA . SER A 1 87 ? -4.578 3.394 25.044 1.00 85.50 87 SER A CA 1
ATOM 637 C C . SER A 1 87 ? -5.124 2.398 24.018 1.00 85.50 87 SER A C 1
ATOM 639 O O . SER A 1 87 ? -5.192 2.696 22.828 1.00 85.50 87 SER A O 1
ATOM 641 N N . ALA A 1 88 ? -5.491 1.198 24.473 1.00 82.12 88 ALA A N 1
ATOM 642 C CA . ALA A 1 88 ? -6.039 0.149 23.612 1.00 82.12 88 ALA A CA 1
ATOM 643 C C . ALA A 1 88 ? -7.504 0.390 23.201 1.00 82.12 88 ALA A C 1
ATOM 645 O O . ALA A 1 88 ? -8.026 -0.364 22.395 1.00 82.12 88 ALA A O 1
ATOM 646 N N . GLY A 1 89 ? -8.180 1.419 23.721 1.00 86.88 89 GLY A N 1
ATOM 647 C CA . GLY A 1 89 ? -9.613 1.611 23.474 1.00 86.88 89 GLY A CA 1
ATOM 648 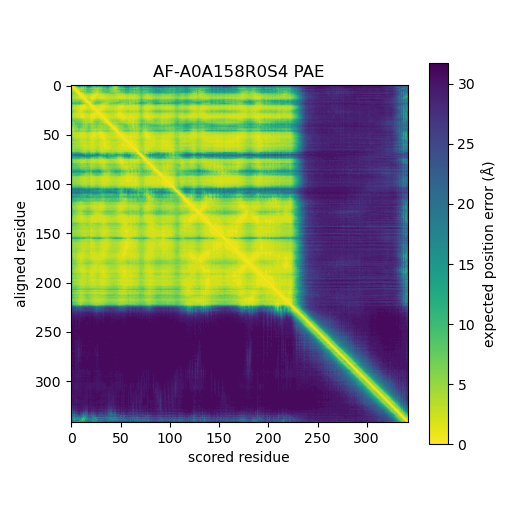C C . GLY A 1 89 ? -10.463 0.409 23.917 1.00 86.88 89 GLY A C 1
ATOM 649 O O . GLY A 1 89 ? -10.052 -0.374 24.772 1.00 86.88 89 GLY A O 1
ATOM 650 N N . ALA A 1 90 ? -11.665 0.283 23.348 1.00 87.81 90 ALA A N 1
ATOM 651 C CA . ALA A 1 90 ? -12.553 -0.861 23.567 1.00 87.81 90 ALA A CA 1
ATOM 652 C C . ALA A 1 90 ? -12.135 -2.081 22.727 1.00 87.81 90 ALA A C 1
ATOM 654 O O . ALA A 1 90 ? -11.520 -1.925 21.667 1.00 87.81 90 ALA A O 1
ATOM 655 N N . ASP A 1 91 ? -12.518 -3.286 23.154 1.00 86.75 91 ASP A N 1
ATOM 656 C CA . ASP A 1 91 ? -12.233 -4.522 22.420 1.00 86.75 91 ASP A CA 1
ATOM 657 C C . ASP A 1 91 ? -12.781 -4.475 20.986 1.00 86.75 91 ASP A C 1
ATOM 659 O O . ASP A 1 91 ? -13.932 -4.115 20.739 1.00 86.75 91 ASP A O 1
ATOM 663 N N . GLY A 1 92 ? -11.929 -4.820 20.018 1.00 84.19 92 GLY A N 1
ATOM 664 C CA . GLY A 1 92 ? -12.263 -4.794 18.593 1.00 84.19 92 GLY A CA 1
ATOM 665 C C . GLY A 1 92 ? -12.239 -3.401 17.956 1.00 84.19 92 GLY A C 1
ATOM 666 O O . GLY A 1 92 ? -12.449 -3.284 16.747 1.00 84.19 92 GLY A O 1
ATOM 667 N N . SER A 1 93 ? -11.973 -2.333 18.715 1.00 91.69 93 SER A N 1
ATOM 668 C CA . SER A 1 93 ? -11.724 -0.999 18.152 1.00 91.69 93 SER A CA 1
ATOM 669 C C . SER A 1 93 ? -10.411 -0.955 17.365 1.00 91.69 93 SER A C 1
ATOM 671 O O . SER A 1 93 ? -9.501 -1.747 17.613 1.00 91.69 93 SER A O 1
ATOM 673 N N . VAL A 1 94 ? -10.266 0.014 16.461 1.00 93.38 94 VAL A N 1
ATOM 674 C CA . VAL A 1 94 ? -9.013 0.253 15.722 1.00 93.38 94 VAL A CA 1
ATOM 675 C C . VAL A 1 94 ? -7.825 0.447 16.670 1.00 93.38 94 VAL A C 1
ATOM 677 O O . VAL A 1 94 ? -6.771 -0.151 16.461 1.00 93.38 94 VAL A O 1
ATOM 680 N N . ALA A 1 95 ? -8.002 1.209 17.755 1.00 93.00 95 ALA A N 1
ATOM 681 C CA . ALA A 1 95 ? -6.967 1.397 18.769 1.00 93.00 95 ALA A CA 1
ATOM 682 C C . ALA A 1 95 ? -6.531 0.065 19.411 1.00 93.00 95 ALA A C 1
ATOM 684 O O . ALA A 1 95 ? -5.337 -0.152 19.630 1.00 93.00 95 ALA A O 1
ATOM 685 N N . SER A 1 96 ? -7.471 -0.861 19.638 1.00 91.88 96 SER A N 1
ATOM 686 C CA . SER A 1 96 ? -7.161 -2.183 20.204 1.00 91.88 96 SER A CA 1
ATOM 687 C C . SER A 1 96 ? -6.362 -3.045 19.230 1.00 91.88 96 SER A C 1
ATOM 689 O O . SER A 1 96 ? -5.409 -3.712 19.637 1.00 91.88 96 SER A O 1
ATOM 691 N N . LEU A 1 97 ? -6.686 -2.980 17.932 1.00 91.38 97 LEU A N 1
ATOM 692 C CA . LEU A 1 97 ? -5.959 -3.692 16.881 1.00 91.38 97 LEU A CA 1
ATOM 693 C C . LEU A 1 97 ? -4.528 -3.160 16.758 1.00 91.38 97 LEU A C 1
ATOM 695 O O . LEU A 1 97 ? -3.585 -3.949 16.736 1.00 91.38 97 LEU A O 1
ATOM 699 N N . LEU A 1 98 ? -4.351 -1.835 16.767 1.00 90.25 98 LEU A N 1
ATOM 700 C CA . LEU A 1 98 ? -3.031 -1.201 16.752 1.00 90.25 98 LEU A CA 1
ATOM 701 C C . LEU A 1 98 ? -2.202 -1.572 17.984 1.00 90.25 98 LEU A C 1
ATOM 703 O O . LEU A 1 98 ? -1.044 -1.959 17.840 1.00 90.25 98 LEU A O 1
ATOM 707 N N . LYS A 1 99 ? -2.792 -1.556 19.187 1.00 88.75 99 LYS A N 1
ATOM 708 C CA . LYS A 1 99 ? -2.094 -2.024 20.394 1.00 88.75 99 LYS A CA 1
ATOM 709 C C . LYS A 1 99 ? -1.702 -3.489 20.321 1.00 88.75 99 LYS A C 1
ATOM 711 O O . LYS A 1 99 ? -0.620 -3.843 20.781 1.00 88.75 99 LYS A O 1
ATOM 716 N N . ARG A 1 100 ? -2.537 -4.338 19.731 1.00 87.88 100 ARG A N 1
ATOM 717 C CA . ARG A 1 100 ? -2.219 -5.755 19.556 1.00 87.88 100 ARG A CA 1
ATOM 718 C C . ARG A 1 100 ? -1.072 -5.967 18.568 1.00 87.88 100 ARG A C 1
ATOM 720 O O . ARG A 1 100 ? -0.184 -6.765 18.837 1.00 87.88 100 ARG A O 1
ATOM 727 N N . ILE A 1 101 ? -1.054 -5.208 17.474 1.00 85.56 101 ILE A N 1
ATOM 728 C CA . ILE A 1 101 ? 0.055 -5.161 16.509 1.00 85.56 101 ILE A CA 1
ATOM 729 C C . ILE A 1 101 ? 1.356 -4.724 17.204 1.00 85.56 101 ILE A C 1
ATOM 731 O O . ILE A 1 101 ? 2.382 -5.386 17.054 1.00 85.56 101 ILE A O 1
ATOM 735 N N . GLU A 1 102 ? 1.313 -3.662 18.015 1.00 82.88 102 GLU A N 1
ATOM 736 C CA . GLU A 1 102 ? 2.460 -3.203 18.812 1.00 82.88 102 GLU A CA 1
ATOM 737 C C . GLU A 1 102 ? 2.944 -4.288 19.793 1.00 82.88 102 GLU A C 1
ATOM 739 O O . GLU A 1 102 ? 4.138 -4.577 19.850 1.00 82.88 102 GLU A O 1
ATOM 744 N N . GLN A 1 103 ? 2.035 -4.933 20.531 1.00 81.88 103 GLN A N 1
ATOM 745 C CA . GLN A 1 103 ? 2.366 -5.995 21.492 1.00 81.88 103 GLN A CA 1
ATOM 746 C C . GLN A 1 103 ? 3.010 -7.210 20.820 1.00 81.88 103 GLN A C 1
ATOM 748 O O . GLN A 1 103 ? 4.027 -7.709 21.300 1.00 81.88 103 GLN A O 1
ATOM 753 N N . ASN A 1 104 ? 2.465 -7.639 19.682 1.00 78.56 104 ASN A N 1
ATOM 754 C CA . ASN A 1 104 ? 2.976 -8.768 18.906 1.00 78.56 104 ASN A CA 1
ATOM 755 C C . ASN A 1 104 ? 4.403 -8.534 18.369 1.00 78.56 104 ASN A C 1
ATOM 757 O O . ASN A 1 104 ? 5.079 -9.485 17.984 1.00 78.56 104 ASN A O 1
ATOM 761 N N . SER A 1 105 ? 4.878 -7.283 18.345 1.00 71.25 105 SER A N 1
ATOM 762 C CA . SER A 1 105 ? 6.204 -6.929 17.826 1.00 71.25 105 SER A CA 1
ATOM 763 C C . SER A 1 105 ? 7.352 -7.020 18.844 1.00 71.25 105 SER A C 1
ATOM 765 O O . SER A 1 105 ? 8.509 -6.985 18.432 1.00 71.25 105 SER A O 1
ATOM 767 N N . GLU A 1 106 ? 7.069 -7.132 20.151 1.00 65.12 106 GLU A N 1
ATOM 768 C CA . GLU A 1 106 ? 8.050 -7.258 21.255 1.00 65.12 106 GLU A CA 1
ATOM 769 C C . GLU A 1 106 ? 9.310 -6.365 21.137 1.00 65.12 106 GLU A C 1
ATOM 771 O O . GLU A 1 106 ? 10.425 -6.785 21.447 1.00 65.12 106 GLU A O 1
ATOM 776 N N . GLY A 1 107 ? 9.159 -5.117 20.678 1.00 59.28 107 GLY A N 1
ATOM 777 C CA . GLY A 1 107 ? 10.271 -4.163 20.554 1.00 59.28 107 GLY A CA 1
ATOM 778 C C . GLY A 1 107 ? 11.102 -4.286 19.270 1.00 59.28 107 GLY A C 1
ATOM 779 O O . GLY A 1 107 ? 12.105 -3.587 19.124 1.00 59.28 107 GLY A O 1
ATOM 780 N N . ARG A 1 108 ? 10.692 -5.129 18.315 1.00 62.91 108 ARG A N 1
ATOM 781 C CA . ARG A 1 108 ? 11.221 -5.114 16.944 1.00 62.91 108 ARG A CA 1
ATOM 782 C C . ARG A 1 108 ? 10.529 -4.000 16.148 1.00 62.91 108 ARG A C 1
ATOM 784 O O . ARG A 1 108 ? 9.322 -3.817 16.304 1.00 62.91 108 ARG A O 1
ATOM 791 N N . PRO A 1 109 ? 11.246 -3.254 15.288 1.00 55.31 109 PRO A N 1
ATOM 792 C CA . PRO A 1 109 ? 10.628 -2.224 14.462 1.00 55.31 109 PRO A CA 1
ATOM 793 C C . PRO A 1 109 ? 9.693 -2.884 13.445 1.00 55.31 109 PRO A C 1
ATOM 795 O O . PRO A 1 109 ? 10.121 -3.357 12.397 1.00 55.31 109 PRO A O 1
ATOM 798 N N . LEU A 1 110 ? 8.410 -2.951 13.795 1.00 64.44 110 LEU A N 1
ATOM 799 C CA . LEU A 1 110 ? 7.359 -3.491 12.944 1.00 64.44 110 LEU A CA 1
ATOM 800 C C . LEU A 1 110 ? 6.869 -2.437 11.953 1.00 64.44 110 LEU A C 1
ATOM 802 O O . LEU A 1 110 ? 6.595 -2.762 10.806 1.00 64.44 110 LEU A O 1
ATOM 806 N N . ILE A 1 111 ? 6.772 -1.182 12.394 1.00 67.00 111 ILE A N 1
ATOM 807 C CA . ILE A 1 111 ? 6.173 -0.105 11.609 1.00 67.00 111 ILE A CA 1
ATOM 808 C C . ILE A 1 111 ? 7.269 0.665 10.880 1.00 67.00 111 ILE A C 1
ATOM 810 O O . ILE A 1 111 ? 8.030 1.429 11.479 1.00 67.00 111 ILE A O 1
ATOM 814 N N . THR A 1 112 ? 7.327 0.493 9.564 1.00 75.19 112 THR A N 1
ATOM 815 C CA . THR A 1 112 ? 8.074 1.393 8.689 1.00 75.19 112 THR A CA 1
ATOM 816 C C . THR A 1 112 ? 7.184 2.592 8.400 1.00 75.19 112 THR A C 1
ATOM 818 O O . THR A 1 112 ? 6.254 2.500 7.601 1.00 75.19 112 THR A O 1
ATOM 821 N N . ASN A 1 113 ? 7.453 3.712 9.073 1.00 74.00 113 ASN A N 1
ATOM 822 C CA . ASN A 1 113 ? 6.719 4.955 8.850 1.00 74.00 113 ASN A CA 1
ATOM 823 C C . ASN A 1 113 ? 6.935 5.453 7.418 1.00 74.00 113 ASN A C 1
ATOM 825 O O . ASN A 1 113 ? 8.041 5.850 7.048 1.00 74.00 113 ASN A O 1
ATOM 829 N N . THR A 1 114 ? 5.864 5.492 6.632 1.00 71.62 114 THR A N 1
ATOM 830 C CA . THR A 1 114 ? 5.887 5.926 5.229 1.00 71.62 114 THR A CA 1
ATOM 831 C C . THR A 1 114 ? 5.490 7.393 5.103 1.00 71.62 114 THR A C 1
ATOM 833 O O . THR A 1 114 ? 4.501 7.737 4.451 1.00 71.62 114 THR A O 1
ATOM 836 N N . ARG A 1 115 ? 6.234 8.283 5.763 1.00 79.12 115 ARG A N 1
ATOM 837 C CA . ARG A 1 115 ? 5.922 9.717 5.708 1.00 79.12 115 ARG A CA 1
ATOM 838 C C . ARG A 1 115 ? 6.174 10.256 4.308 1.00 79.12 115 ARG A C 1
ATOM 840 O O . ARG A 1 115 ? 7.191 9.937 3.692 1.00 79.12 115 ARG A O 1
ATOM 847 N N . PHE A 1 116 ? 5.274 11.113 3.834 1.00 84.38 116 PHE A N 1
ATOM 848 C CA . PHE A 1 116 ? 5.505 11.839 2.593 1.00 84.38 116 PHE A CA 1
ATOM 849 C C . PHE A 1 116 ? 6.794 12.670 2.684 1.00 84.38 116 PHE A C 1
ATOM 851 O O . PHE A 1 116 ? 7.009 13.411 3.647 1.00 84.38 116 PHE A O 1
ATOM 858 N N . ASN A 1 117 ? 7.624 12.572 1.647 1.00 83.75 117 ASN A N 1
ATOM 859 C CA . ASN A 1 117 ? 8.805 13.401 1.443 1.00 83.75 117 ASN A CA 1
ATOM 860 C C . ASN A 1 117 ? 8.687 14.056 0.063 1.00 83.75 117 ASN A C 1
ATOM 862 O O . ASN A 1 117 ? 8.507 13.362 -0.934 1.00 83.75 117 ASN A O 1
ATOM 866 N N . ALA A 1 118 ? 8.831 15.382 -0.008 1.00 86.81 118 ALA A N 1
ATOM 867 C CA . ALA A 1 118 ? 8.723 16.138 -1.259 1.00 86.81 118 ALA A CA 1
ATOM 868 C C . ALA A 1 118 ? 9.774 15.749 -2.318 1.00 86.81 118 ALA A C 1
ATOM 870 O O . ALA A 1 118 ? 9.594 16.040 -3.496 1.00 86.81 118 ALA A O 1
ATOM 871 N N . LYS A 1 119 ? 10.865 15.088 -1.910 1.00 88.44 119 LYS A N 1
ATOM 872 C CA . LYS A 1 119 ? 11.881 14.522 -2.809 1.00 88.44 119 LYS A CA 1
ATOM 873 C C . LYS A 1 119 ? 11.524 13.130 -3.338 1.00 88.44 119 LYS A C 1
ATOM 875 O O . LYS A 1 119 ? 12.277 12.599 -4.145 1.00 88.44 119 LYS A O 1
ATOM 880 N N . PHE A 1 120 ? 10.416 12.543 -2.880 1.00 90.81 120 PHE A N 1
ATOM 881 C CA . PHE A 1 120 ? 9.967 11.198 -3.245 1.00 90.81 120 PHE A CA 1
ATOM 882 C C . PHE A 1 120 ? 11.037 10.117 -3.027 1.00 90.81 120 PHE A C 1
ATOM 884 O O . PHE A 1 120 ? 11.243 9.246 -3.870 1.00 90.81 120 PHE A O 1
ATOM 891 N N . GLU A 1 121 ? 11.736 10.180 -1.891 1.00 90.94 121 GLU A N 1
ATOM 892 C CA . GLU A 1 121 ? 12.738 9.173 -1.538 1.00 90.94 121 GLU A CA 1
ATOM 893 C C . GLU A 1 121 ? 12.082 7.783 -1.415 1.00 90.94 121 GLU A C 1
ATOM 895 O O . GLU A 1 121 ? 11.107 7.634 -0.672 1.00 90.94 121 GLU A O 1
ATOM 900 N N . PRO A 1 122 ? 12.579 6.767 -2.146 1.00 92.06 122 PRO A N 1
ATOM 901 C CA . PRO A 1 122 ? 11.964 5.449 -2.164 1.00 92.06 122 PRO A CA 1
ATOM 902 C C . PRO A 1 122 ? 12.257 4.674 -0.879 1.00 92.06 122 PRO A C 1
ATOM 904 O O . PRO A 1 122 ? 13.387 4.629 -0.390 1.00 92.06 122 PRO A O 1
ATOM 907 N N . ILE A 1 123 ? 11.241 3.976 -0.382 1.00 91.62 123 ILE A N 1
ATOM 908 C CA . ILE A 1 123 ? 11.361 3.000 0.700 1.00 91.62 123 ILE A CA 1
ATOM 909 C C . ILE A 1 123 ? 11.551 1.627 0.057 1.00 91.62 123 ILE A C 1
ATOM 911 O O . ILE A 1 123 ? 10.663 1.126 -0.628 1.00 91.62 123 ILE A O 1
ATOM 915 N N . VAL A 1 124 ? 12.716 1.009 0.248 1.00 92.38 124 VAL A N 1
ATOM 916 C CA . VAL A 1 124 ? 12.997 -0.327 -0.299 1.00 92.38 124 VAL A CA 1
ATOM 917 C C . VAL A 1 124 ? 12.327 -1.378 0.583 1.00 92.38 124 VAL A C 1
ATOM 919 O O . VAL A 1 124 ? 12.746 -1.577 1.720 1.00 92.38 124 VAL A O 1
ATOM 922 N N . ILE A 1 125 ? 11.312 -2.061 0.052 1.00 90.62 125 ILE A N 1
ATOM 923 C CA . ILE A 1 125 ? 10.612 -3.148 0.753 1.00 90.62 125 ILE A CA 1
ATOM 924 C C . ILE A 1 125 ? 11.370 -4.467 0.585 1.00 90.62 125 ILE A C 1
ATOM 926 O O . ILE A 1 125 ? 11.567 -5.205 1.545 1.00 90.62 125 ILE A O 1
ATOM 930 N N . SER A 1 126 ? 11.827 -4.767 -0.633 1.00 89.56 126 SER A N 1
ATOM 931 C CA . SER A 1 126 ? 12.596 -5.981 -0.914 1.00 89.56 126 SER A CA 1
ATOM 932 C C . SER A 1 126 ? 13.688 -5.717 -1.944 1.00 89.56 126 SER A C 1
ATOM 934 O O . SER A 1 126 ? 13.565 -4.843 -2.804 1.00 89.56 126 SER A O 1
ATOM 936 N N . LYS A 1 127 ? 14.787 -6.473 -1.863 1.00 91.94 127 LYS A N 1
ATOM 937 C CA . LYS A 1 127 ? 15.895 -6.398 -2.819 1.00 91.94 127 LYS A CA 1
ATOM 938 C C . LYS A 1 127 ? 16.559 -7.760 -2.971 1.00 91.94 127 LYS A C 1
ATOM 940 O O . LYS A 1 127 ? 17.036 -8.347 -2.009 1.00 91.94 127 LYS A O 1
ATOM 945 N N . SER A 1 128 ? 16.636 -8.221 -4.207 1.00 89.06 128 SER A N 1
ATOM 946 C CA . SER A 1 128 ? 17.192 -9.500 -4.618 1.00 89.06 128 SER A CA 1
ATOM 947 C C . SER A 1 128 ? 17.995 -9.305 -5.897 1.00 89.06 128 SER A C 1
ATOM 949 O O . SER A 1 128 ? 17.540 -8.676 -6.851 1.00 89.06 128 SER A O 1
ATOM 951 N N . LEU A 1 129 ? 19.193 -9.884 -5.945 1.00 87.75 129 LEU A N 1
ATOM 952 C CA . LEU A 1 129 ? 20.005 -9.884 -7.165 1.00 87.75 129 LEU A CA 1
ATOM 953 C C . LEU A 1 129 ? 19.407 -10.777 -8.261 1.00 87.75 129 LEU A C 1
ATOM 955 O O . LEU A 1 129 ? 19.741 -10.614 -9.430 1.00 87.75 129 LEU A O 1
ATOM 959 N N . ARG A 1 130 ? 18.533 -11.723 -7.889 1.00 87.62 130 ARG A N 1
ATOM 960 C CA . ARG A 1 130 ? 17.931 -12.687 -8.815 1.00 87.62 130 ARG A CA 1
ATOM 961 C C . ARG A 1 130 ? 16.648 -12.159 -9.444 1.00 87.62 130 ARG A C 1
ATOM 963 O O . ARG A 1 130 ? 16.451 -12.325 -10.641 1.00 87.62 130 ARG A O 1
ATOM 970 N N . THR A 1 131 ? 15.766 -11.586 -8.632 1.00 87.31 131 THR A N 1
ATOM 971 C CA . THR A 1 131 ? 14.402 -11.240 -9.060 1.00 87.31 131 THR A CA 1
ATOM 972 C C . THR A 1 131 ? 14.252 -9.746 -9.310 1.00 87.31 131 THR A C 1
ATOM 974 O O . THR A 1 131 ? 13.648 -9.355 -10.308 1.00 87.31 131 THR A O 1
ATOM 977 N N . GLY A 1 132 ? 14.885 -8.905 -8.494 1.00 92.06 132 GLY A N 1
ATOM 978 C CA . GLY A 1 132 ? 14.766 -7.458 -8.601 1.00 92.06 132 GLY A CA 1
ATOM 979 C C . GLY A 1 132 ? 14.603 -6.800 -7.242 1.00 92.06 132 GLY A C 1
ATOM 980 O O . GLY A 1 132 ? 14.986 -7.356 -6.215 1.00 92.06 132 GLY A O 1
ATOM 981 N N . ARG A 1 133 ? 14.047 -5.593 -7.224 1.00 94.12 133 ARG A N 1
ATOM 982 C CA . ARG A 1 133 ? 13.752 -4.868 -5.987 1.00 94.12 133 ARG A CA 1
ATOM 983 C C . ARG A 1 133 ? 12.391 -4.200 -6.049 1.00 94.12 133 ARG A C 1
ATOM 985 O O . ARG A 1 133 ? 11.992 -3.705 -7.102 1.00 94.12 133 ARG A O 1
ATOM 992 N N . LEU A 1 134 ? 11.722 -4.163 -4.908 1.00 94.56 134 LEU A N 1
ATOM 993 C CA . LEU A 1 134 ? 10.468 -3.460 -4.716 1.00 94.56 134 LEU A CA 1
ATOM 994 C C . LEU A 1 134 ? 10.718 -2.177 -3.932 1.00 94.56 134 LEU A C 1
ATOM 996 O O . LEU A 1 134 ? 11.254 -2.211 -2.824 1.00 94.56 134 LEU A O 1
ATOM 1000 N N . GLU A 1 135 ? 10.299 -1.059 -4.507 1.00 95.00 135 GLU A N 1
ATOM 1001 C CA . GLU A 1 135 ? 10.333 0.257 -3.877 1.00 95.00 135 GLU A CA 1
ATOM 1002 C C . GLU A 1 135 ? 8.905 0.763 -3.653 1.00 95.00 135 GLU A C 1
ATOM 1004 O O . GLU A 1 135 ? 8.022 0.524 -4.473 1.00 95.00 135 GLU A O 1
ATOM 1009 N N . LEU A 1 136 ? 8.680 1.474 -2.554 1.00 95.25 136 LEU A N 1
ATOM 1010 C CA . LEU A 1 136 ? 7.451 2.195 -2.246 1.00 95.25 136 LEU A CA 1
ATOM 1011 C C . LEU A 1 136 ? 7.747 3.692 -2.249 1.00 95.25 136 LEU A C 1
ATOM 1013 O O . LEU A 1 136 ? 8.642 4.153 -1.542 1.00 95.25 136 LEU A O 1
ATOM 1017 N N . ILE A 1 137 ? 6.976 4.451 -3.020 1.00 95.38 137 ILE A N 1
ATOM 1018 C CA . ILE A 1 137 ? 7.079 5.908 -3.093 1.00 95.38 137 ILE A CA 1
ATOM 1019 C C . ILE A 1 137 ? 5.767 6.510 -2.604 1.00 95.38 137 ILE A C 1
ATOM 1021 O O . ILE A 1 137 ? 4.698 6.230 -3.145 1.00 95.38 137 ILE A O 1
ATOM 1025 N N . VAL A 1 138 ? 5.849 7.344 -1.572 1.00 95.19 138 VAL A N 1
ATOM 1026 C CA . VAL A 1 138 ? 4.685 7.978 -0.944 1.00 95.19 138 VAL A CA 1
ATOM 1027 C C . VAL A 1 138 ? 4.341 9.260 -1.691 1.00 95.19 138 VAL A C 1
ATOM 1029 O O . VAL A 1 138 ? 5.181 10.148 -1.819 1.00 95.19 138 VAL A O 1
ATOM 1032 N N . LEU A 1 139 ? 3.102 9.363 -2.170 1.00 95.44 139 LEU A N 1
ATOM 1033 C CA . LEU A 1 139 ? 2.586 10.518 -2.907 1.00 95.44 139 LEU A CA 1
ATOM 1034 C C . LEU A 1 139 ? 1.768 11.475 -2.029 1.00 95.44 139 LEU A C 1
ATOM 1036 O O . LEU A 1 139 ? 1.730 12.675 -2.296 1.00 95.44 139 LEU A O 1
ATOM 1040 N N . ALA A 1 140 ? 1.112 10.946 -0.994 1.00 94.25 140 ALA A N 1
ATOM 1041 C CA . ALA A 1 140 ? 0.374 11.702 0.017 1.00 94.25 140 ALA A CA 1
ATOM 1042 C C . ALA A 1 140 ? 0.417 10.959 1.360 1.00 94.25 140 ALA A C 1
ATOM 1044 O O . ALA A 1 140 ? 0.579 9.737 1.376 1.00 94.25 140 ALA A O 1
ATOM 1045 N N . GLY A 1 141 ? 0.287 11.686 2.468 1.00 90.69 141 GLY A N 1
ATOM 1046 C CA . GLY A 1 141 ? 0.553 11.181 3.817 1.00 90.69 141 GLY A CA 1
ATOM 1047 C C . GLY A 1 141 ? 1.461 12.130 4.597 1.00 90.69 141 GLY A C 1
ATOM 1048 O O . GLY A 1 141 ? 2.501 11.724 5.126 1.00 90.69 141 GLY A O 1
ATOM 1049 N N . GLU A 1 142 ? 1.142 13.427 4.578 1.00 91.50 142 GLU A N 1
ATOM 1050 C CA . GLU A 1 142 ? 1.909 14.441 5.303 1.00 91.50 142 GLU A CA 1
ATOM 1051 C C . GLU A 1 142 ? 1.759 14.274 6.829 1.00 91.50 142 GLU A C 1
ATOM 1053 O O . GLU A 1 142 ? 0.735 13.782 7.301 1.00 91.50 142 GLU A O 1
ATOM 1058 N N . PRO A 1 143 ? 2.718 14.754 7.648 1.00 90.19 143 PRO A N 1
ATOM 1059 C CA . PRO A 1 143 ? 2.643 14.630 9.109 1.00 90.19 143 PRO A CA 1
ATOM 1060 C C . PRO A 1 143 ? 1.316 15.104 9.727 1.00 90.19 143 PRO A C 1
ATOM 1062 O O . PRO A 1 143 ? 0.758 14.418 10.577 1.00 90.19 143 PRO A O 1
ATOM 1065 N N . LYS A 1 144 ? 0.754 16.216 9.231 1.00 93.19 144 LYS A N 1
ATOM 1066 C CA . LYS A 1 144 ? -0.554 16.747 9.664 1.00 93.19 144 LYS A CA 1
ATOM 1067 C C . LYS A 1 144 ? -1.721 15.777 9.434 1.00 93.19 144 LYS A C 1
ATOM 1069 O O . LYS A 1 144 ? -2.722 15.820 10.140 1.00 93.19 144 LYS A O 1
ATOM 1074 N N . GLU A 1 145 ? -1.615 14.928 8.417 1.00 93.69 145 GLU A N 1
ATOM 1075 C CA . GLU A 1 145 ? -2.633 13.939 8.069 1.00 93.69 145 GLU A CA 1
ATOM 1076 C C . GLU A 1 145 ? -2.550 12.750 9.019 1.00 93.69 145 GLU A C 1
ATOM 1078 O O . GLU A 1 145 ? -3.573 12.285 9.511 1.00 93.69 145 GLU A O 1
ATOM 1083 N N . VAL A 1 146 ? -1.327 12.342 9.370 1.00 91.19 146 VAL A N 1
ATOM 1084 C CA . VAL A 1 146 ? -1.080 11.332 10.407 1.00 91.19 146 VAL A CA 1
ATOM 1085 C C . VAL A 1 146 ? -1.597 11.802 11.765 1.00 91.19 146 VAL A C 1
ATOM 1087 O O . VAL A 1 146 ? -2.216 11.026 12.485 1.00 91.19 146 VAL A O 1
ATOM 1090 N N . GLU A 1 147 ? -1.418 13.081 12.103 1.00 93.25 147 GLU A N 1
ATOM 1091 C CA . GLU A 1 147 ? -1.989 13.667 13.321 1.00 93.25 147 GLU A CA 1
ATOM 1092 C C . GLU A 1 147 ? -3.525 13.651 13.313 1.00 93.25 147 GLU A C 1
ATOM 1094 O O . GLU A 1 147 ? -4.143 13.356 14.338 1.00 93.25 147 GLU A O 1
ATOM 1099 N N . ALA A 1 148 ? -4.158 13.935 12.169 1.00 94.88 148 ALA A N 1
ATOM 1100 C CA . ALA A 1 148 ? -5.610 13.840 12.028 1.00 94.88 148 ALA A CA 1
ATOM 1101 C C . ALA A 1 148 ? -6.100 12.395 12.221 1.00 94.88 148 ALA A C 1
ATOM 1103 O O . ALA A 1 148 ? -7.054 12.170 12.968 1.00 94.88 148 ALA A O 1
ATOM 1104 N N . LEU A 1 149 ? -5.405 11.420 11.623 1.00 94.81 149 LEU A N 1
ATOM 1105 C CA . LEU A 1 149 ? -5.683 9.995 11.812 1.00 94.81 149 LEU A CA 1
ATOM 1106 C C . LEU A 1 149 ? -5.510 9.582 13.274 1.00 94.81 149 LEU A C 1
ATOM 1108 O O . LEU A 1 149 ? -6.388 8.928 13.824 1.00 94.81 149 LEU A O 1
ATOM 1112 N N . GLN A 1 150 ? -4.434 10.012 13.935 1.00 93.94 150 GLN A N 1
ATOM 1113 C CA . GLN A 1 150 ? -4.214 9.719 15.350 1.00 93.94 150 GLN A CA 1
ATOM 1114 C C . GLN A 1 150 ? -5.362 10.245 16.218 1.00 93.94 150 GLN A C 1
ATOM 1116 O O . GLN A 1 150 ? -5.886 9.512 17.052 1.00 93.94 150 GLN A O 1
ATOM 1121 N N . ARG A 1 151 ? -5.800 11.492 16.001 1.00 94.44 151 ARG A N 1
ATOM 1122 C CA . ARG A 1 151 ? -6.927 12.074 16.748 1.00 94.44 151 ARG A CA 1
ATOM 1123 C C . ARG A 1 151 ? -8.230 11.316 16.513 1.00 94.44 151 ARG A C 1
ATOM 1125 O O . ARG A 1 151 ? -8.988 11.145 17.466 1.00 94.44 151 ARG A O 1
ATOM 1132 N N . ALA A 1 152 ? -8.480 10.879 15.279 1.00 94.88 152 ALA A N 1
ATOM 1133 C CA . ALA A 1 152 ? -9.657 10.089 14.935 1.00 94.88 152 ALA A CA 1
ATOM 1134 C C . ALA A 1 152 ? -9.620 8.704 15.589 1.00 94.88 152 ALA A C 1
ATOM 1136 O O . ALA A 1 152 ? -10.623 8.270 16.132 1.00 94.88 152 ALA A O 1
ATOM 1137 N N . VAL A 1 153 ? -8.464 8.040 15.611 1.00 94.44 153 VAL A N 1
ATOM 1138 C CA . VAL A 1 153 ? -8.313 6.731 16.261 1.00 94.44 153 VAL A CA 1
ATOM 1139 C C . VAL A 1 153 ? -8.420 6.830 17.789 1.00 94.44 153 VAL A C 1
ATOM 1141 O O . VAL A 1 153 ? -8.961 5.926 18.418 1.00 94.44 153 VAL A O 1
ATOM 1144 N N . GLU A 1 154 ? -7.917 7.910 18.398 1.00 91.62 154 GLU A N 1
ATOM 1145 C CA . GLU A 1 154 ? -7.964 8.101 19.857 1.00 91.62 154 GLU A CA 1
ATOM 1146 C C . GLU A 1 154 ? -9.351 8.530 20.371 1.00 91.62 154 GLU A C 1
ATOM 1148 O O . GLU A 1 154 ? -9.696 8.187 21.500 1.00 91.62 154 GLU A O 1
ATOM 1153 N N . ASN A 1 155 ? -10.134 9.279 19.581 1.00 89.38 155 ASN A N 1
ATOM 1154 C CA . ASN A 1 155 ? -11.361 9.936 20.068 1.00 89.38 155 ASN A CA 1
ATOM 1155 C C . ASN A 1 155 ? -12.617 9.680 19.220 1.00 89.38 155 ASN A C 1
ATOM 1157 O O . ASN A 1 155 ? -13.716 10.027 19.649 1.00 89.38 155 ASN A O 1
ATOM 1161 N N . GLY A 1 156 ? -12.464 9.170 18.001 1.00 85.12 156 GLY A N 1
ATOM 1162 C CA . GLY A 1 156 ? -13.552 8.970 17.051 1.00 85.12 156 GLY A CA 1
ATOM 1163 C C . GLY A 1 156 ? -14.172 7.582 17.148 1.00 85.12 156 GLY A C 1
ATOM 1164 O O . GLY A 1 156 ? -13.564 6.627 17.631 1.00 85.12 156 GLY A O 1
ATOM 1165 N N . ASP A 1 157 ? -15.398 7.474 16.649 1.00 92.44 157 ASP A N 1
ATOM 1166 C CA . ASP A 1 157 ? -16.014 6.191 16.341 1.00 92.44 157 ASP A CA 1
ATOM 1167 C C . ASP A 1 157 ? -15.512 5.644 14.993 1.00 92.44 157 ASP A C 1
ATOM 1169 O O . ASP A 1 157 ? -14.754 6.288 14.263 1.00 92.44 157 ASP A O 1
ATOM 1173 N N . GLU A 1 158 ? -15.941 4.431 14.647 1.00 91.38 158 GLU A N 1
ATOM 1174 C CA . GLU A 1 158 ? -15.529 3.756 13.413 1.00 91.38 158 GLU A CA 1
ATOM 1175 C C . GLU A 1 158 ? -15.875 4.576 12.159 1.00 91.38 158 GLU A C 1
ATOM 1177 O O . GLU A 1 158 ? -15.037 4.722 11.276 1.00 91.38 158 GLU A O 1
ATOM 1182 N N . GLN A 1 159 ? -17.049 5.215 12.115 1.00 94.50 159 GLN A N 1
ATOM 1183 C CA . GLN A 1 159 ? -17.453 6.059 10.983 1.00 94.50 159 GLN A CA 1
ATOM 1184 C C . GLN A 1 159 ? -16.570 7.303 10.833 1.00 94.50 159 GLN A C 1
ATOM 1186 O O . GLN A 1 159 ? -16.208 7.690 9.718 1.00 94.50 159 GLN A O 1
ATOM 1191 N N . THR A 1 160 ? -16.200 7.931 11.949 1.00 95.88 160 THR A N 1
ATOM 1192 C CA . THR A 1 160 ? -15.276 9.065 11.959 1.00 95.88 160 THR A CA 1
ATOM 1193 C C . THR A 1 160 ? -13.893 8.636 11.486 1.00 95.88 160 THR A C 1
ATOM 1195 O O . THR A 1 160 ? -13.284 9.344 10.684 1.00 95.88 160 THR A O 1
ATOM 1198 N N . ILE A 1 161 ? -13.411 7.473 11.932 1.00 95.62 161 ILE A N 1
ATOM 1199 C CA . ILE A 1 161 ? -12.123 6.923 11.499 1.00 95.62 161 ILE A CA 1
ATOM 1200 C C . ILE A 1 161 ? -12.131 6.670 9.991 1.00 95.62 161 ILE A C 1
ATOM 1202 O O . ILE A 1 161 ? -11.221 7.147 9.323 1.00 95.62 161 ILE A O 1
ATOM 1206 N N . GLU A 1 162 ? -13.160 6.022 9.440 1.00 94.75 162 GLU A N 1
ATOM 1207 C CA . GLU A 1 162 ? -13.282 5.776 7.993 1.00 94.75 162 GLU A CA 1
ATOM 1208 C C . GLU A 1 162 ? -13.283 7.081 7.184 1.00 94.75 162 GLU A C 1
ATOM 1210 O O . GLU A 1 162 ? -12.564 7.230 6.194 1.00 94.75 162 GLU A O 1
ATOM 1215 N N . LYS A 1 163 ? -14.038 8.085 7.643 1.00 96.12 163 LYS A N 1
ATOM 1216 C CA . LYS A 1 163 ? -14.104 9.395 6.983 1.00 96.12 163 LYS A CA 1
ATOM 1217 C C . LYS A 1 163 ? -12.772 10.144 7.029 1.00 96.12 163 LYS A C 1
ATOM 1219 O O . LYS A 1 163 ? -12.419 10.848 6.081 1.00 96.12 163 LYS A O 1
ATOM 1224 N N . VAL A 1 164 ? -12.044 10.068 8.139 1.00 96.38 164 VAL A N 1
ATOM 1225 C CA . VAL A 1 164 ? -10.722 10.700 8.243 1.00 96.38 164 VAL A CA 1
ATOM 1226 C C . VAL A 1 164 ? -9.702 9.900 7.429 1.00 96.38 164 VAL A C 1
ATOM 1228 O O . VAL A 1 164 ? -8.931 10.496 6.684 1.00 96.38 164 VAL A O 1
ATOM 1231 N N . ALA A 1 165 ? -9.757 8.568 7.457 1.00 95.06 165 ALA A N 1
ATOM 1232 C CA . ALA A 1 165 ? -8.942 7.672 6.639 1.00 95.06 165 ALA A CA 1
ATOM 1233 C C . ALA A 1 165 ? -9.072 7.958 5.140 1.00 95.06 165 ALA A C 1
ATOM 1235 O O . ALA A 1 165 ? -8.05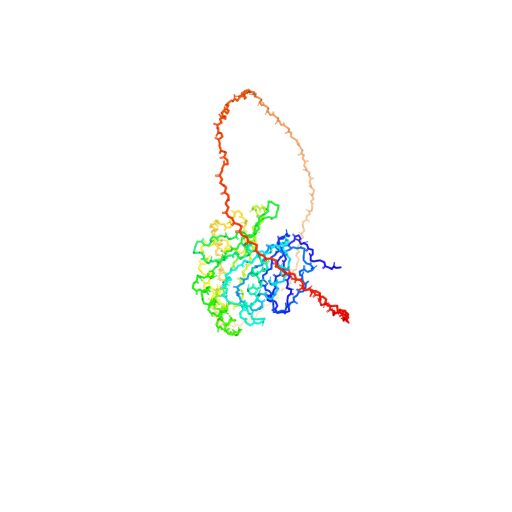5 8.100 4.466 1.00 95.06 165 ALA A O 1
ATOM 1236 N N . SER A 1 166 ? -10.285 8.163 4.623 1.00 95.38 166 SER A N 1
ATOM 1237 C CA . SER A 1 166 ? -10.473 8.493 3.205 1.00 95.38 166 SER A CA 1
ATOM 1238 C C . SER A 1 166 ? -9.819 9.829 2.823 1.00 95.38 166 SER A C 1
ATOM 1240 O O . SER A 1 166 ? -9.318 10.000 1.715 1.00 95.38 166 SER A O 1
ATOM 1242 N N . ASN A 1 167 ? -9.793 10.805 3.732 1.00 95.94 167 ASN A N 1
ATOM 1243 C CA . ASN A 1 167 ? -9.279 12.147 3.445 1.00 95.94 167 ASN A CA 1
ATOM 1244 C C . ASN A 1 167 ? -7.797 12.332 3.773 1.00 95.94 167 ASN A C 1
ATOM 1246 O O . ASN A 1 167 ? -7.177 13.246 3.228 1.00 95.94 167 ASN A O 1
ATOM 1250 N N . ASN A 1 168 ? -7.239 11.497 4.647 1.00 95.38 168 ASN A N 1
ATOM 1251 C CA . ASN A 1 168 ? -5.903 11.649 5.226 1.00 95.38 168 ASN A CA 1
ATOM 1252 C C . ASN A 1 168 ? -5.037 10.387 5.096 1.00 95.38 168 ASN A C 1
ATOM 1254 O O . ASN A 1 168 ? -3.891 10.387 5.537 1.00 95.38 168 ASN A O 1
ATOM 1258 N N . GLY A 1 169 ? -5.564 9.328 4.479 1.00 94.00 169 GLY A N 1
ATOM 1259 C CA . GLY A 1 169 ? -4.839 8.103 4.182 1.00 94.00 169 GLY A CA 1
ATOM 1260 C C . GLY A 1 169 ? -3.665 8.316 3.229 1.00 94.00 169 GLY A C 1
ATOM 1261 O O . GLY A 1 169 ? -3.559 9.320 2.507 1.00 94.00 169 GLY A O 1
ATOM 1262 N N . THR A 1 170 ? -2.778 7.329 3.245 1.00 94.75 170 THR A N 1
ATOM 1263 C CA . THR A 1 170 ? -1.574 7.272 2.426 1.00 94.75 170 THR A CA 1
ATOM 1264 C C . THR A 1 170 ? -1.947 6.934 0.992 1.00 94.75 170 THR A C 1
ATOM 1266 O O . THR A 1 170 ? -2.669 5.975 0.731 1.00 94.75 170 THR A O 1
ATOM 1269 N N . ILE A 1 171 ? -1.403 7.703 0.054 1.00 96.12 171 ILE A N 1
ATOM 1270 C CA . ILE A 1 171 ? -1.428 7.363 -1.368 1.00 96.12 171 ILE A CA 1
ATOM 1271 C C . ILE A 1 171 ? 0.004 7.065 -1.763 1.00 96.12 171 ILE A C 1
ATOM 1273 O O . ILE A 1 171 ? 0.894 7.873 -1.497 1.00 96.12 171 ILE A O 1
ATOM 1277 N N . SER A 1 172 ? 0.242 5.918 -2.383 1.00 96.25 172 SER A N 1
ATOM 1278 C CA . SER A 1 172 ? 1.590 5.464 -2.702 1.00 96.25 172 SER A CA 1
ATOM 1279 C C . SER A 1 172 ? 1.653 4.713 -4.025 1.00 96.25 172 SER A C 1
ATOM 1281 O O . SER A 1 172 ? 0.649 4.221 -4.539 1.00 96.25 172 SER A O 1
ATOM 1283 N N . VAL A 1 173 ? 2.852 4.638 -4.593 1.00 96.50 173 VAL A N 1
ATOM 1284 C CA . VAL A 1 173 ? 3.147 3.816 -5.764 1.00 96.50 173 VAL A CA 1
ATOM 1285 C C . VAL A 1 173 ? 4.196 2.790 -5.375 1.00 96.50 173 VAL A C 1
ATOM 1287 O O . VAL A 1 173 ? 5.305 3.150 -4.978 1.00 96.50 173 VAL A O 1
ATOM 1290 N N . LEU A 1 174 ? 3.854 1.514 -5.522 1.00 95.75 174 LEU A N 1
ATOM 1291 C CA . LEU A 1 174 ? 4.816 0.426 -5.466 1.00 95.75 174 LEU A CA 1
ATOM 1292 C C . LEU A 1 174 ? 5.436 0.257 -6.852 1.00 95.75 174 LEU A C 1
ATOM 1294 O O . LEU A 1 174 ? 4.721 0.141 -7.850 1.00 95.75 174 LEU A O 1
ATOM 1298 N N . VAL A 1 175 ? 6.762 0.234 -6.919 1.00 95.56 175 VAL A N 1
ATOM 1299 C CA . VAL A 1 175 ? 7.526 0.093 -8.156 1.00 95.56 175 VAL A CA 1
ATOM 1300 C C . VAL A 1 175 ? 8.404 -1.146 -8.066 1.00 95.56 175 VAL A C 1
ATOM 1302 O O . VAL A 1 175 ? 9.356 -1.207 -7.287 1.00 95.56 175 VAL A O 1
ATOM 1305 N N . TRP A 1 176 ? 8.093 -2.141 -8.892 1.00 95.19 176 TRP A N 1
ATOM 1306 C CA . TRP A 1 176 ? 8.932 -3.316 -9.068 1.00 95.19 176 TRP A CA 1
ATOM 1307 C C . TRP A 1 176 ? 9.964 -3.061 -10.158 1.00 95.19 176 TRP A C 1
ATOM 1309 O O . TRP A 1 176 ? 9.628 -2.900 -11.337 1.00 95.19 176 TRP A O 1
ATOM 1319 N N . PHE A 1 177 ? 11.226 -3.069 -9.754 1.00 94.44 177 PHE A N 1
ATOM 1320 C CA . PHE A 1 177 ? 12.372 -3.018 -10.641 1.00 94.44 177 PHE A CA 1
ATOM 1321 C C . PHE A 1 177 ? 12.885 -4.437 -10.878 1.00 94.44 177 PHE A C 1
ATOM 1323 O O . PHE A 1 177 ? 13.492 -5.005 -9.966 1.00 94.44 177 PHE A O 1
ATOM 1330 N N . PRO A 1 178 ? 12.697 -5.012 -12.076 1.00 93.50 178 PRO A N 1
ATOM 1331 C CA . PRO A 1 178 ? 13.262 -6.319 -12.393 1.00 93.50 178 PRO A CA 1
ATOM 1332 C C . PRO A 1 178 ? 14.795 -6.306 -12.301 1.00 93.50 178 PRO A C 1
ATOM 1334 O O . PRO A 1 178 ? 15.440 -5.276 -12.509 1.00 93.50 178 PRO A O 1
ATOM 1337 N N . ALA A 1 179 ? 15.394 -7.469 -12.023 1.00 92.38 179 ALA A N 1
ATOM 1338 C CA . ALA A 1 179 ? 16.852 -7.611 -11.951 1.00 92.38 179 ALA A CA 1
ATOM 1339 C C . ALA A 1 179 ? 17.557 -7.267 -13.278 1.00 92.38 179 ALA A C 1
ATOM 1341 O O . ALA A 1 179 ? 18.672 -6.745 -13.272 1.00 92.38 179 ALA A O 1
ATOM 1342 N N . ARG A 1 180 ? 16.910 -7.533 -14.423 1.00 93.88 180 ARG A N 1
ATOM 1343 C CA . ARG A 1 180 ? 17.432 -7.171 -15.747 1.00 93.88 180 ARG A CA 1
ATOM 1344 C C . ARG A 1 180 ? 17.129 -5.698 -16.058 1.00 93.88 180 ARG A C 1
ATOM 1346 O O . ARG A 1 180 ? 15.957 -5.339 -16.148 1.00 93.88 180 ARG A O 1
ATOM 1353 N N . PRO A 1 181 ? 18.142 -4.847 -16.315 1.00 93.31 181 PRO A N 1
ATOM 1354 C CA . PRO A 1 181 ? 17.930 -3.411 -16.533 1.00 93.31 181 PRO A CA 1
ATOM 1355 C C . PRO A 1 181 ? 17.078 -3.056 -17.764 1.00 93.31 181 PRO A C 1
ATOM 1357 O O . PRO A 1 181 ? 16.496 -1.972 -17.819 1.00 93.31 181 PRO A O 1
ATOM 1360 N N . SER A 1 182 ? 17.023 -3.945 -18.759 1.00 95.31 182 SER A N 1
ATOM 1361 C CA . SER A 1 182 ? 16.221 -3.797 -19.980 1.00 95.31 182 SER A CA 1
ATOM 1362 C C . SER A 1 182 ? 14.731 -4.047 -19.765 1.00 95.31 182 SER A C 1
ATOM 1364 O O . SER A 1 182 ? 13.918 -3.557 -20.546 1.00 95.31 182 SER A O 1
ATOM 1366 N N . ASP A 1 183 ? 14.375 -4.819 -18.739 1.00 94.00 183 ASP A N 1
ATOM 1367 C CA . ASP A 1 183 ? 13.005 -5.268 -18.532 1.00 94.00 183 ASP A CA 1
ATOM 1368 C C . ASP A 1 183 ? 12.128 -4.112 -18.025 1.00 94.00 183 ASP A C 1
ATOM 1370 O O . ASP A 1 183 ? 12.615 -3.214 -17.321 1.00 94.00 183 ASP A O 1
ATOM 1374 N N . PRO A 1 184 ? 10.831 -4.108 -18.380 1.00 94.44 184 PRO A N 1
ATOM 1375 C CA . PRO A 1 184 ? 9.918 -3.062 -17.957 1.00 94.44 184 PRO A CA 1
ATOM 1376 C C . PRO A 1 184 ? 9.657 -3.136 -16.451 1.00 94.44 184 PRO A C 1
ATOM 1378 O O . PRO A 1 184 ? 9.414 -4.212 -15.900 1.00 94.44 184 PRO A O 1
ATOM 1381 N N . ILE A 1 185 ? 9.644 -1.977 -15.796 1.00 94.94 185 ILE A N 1
ATOM 1382 C CA . ILE A 1 185 ? 9.173 -1.868 -14.416 1.00 94.94 185 ILE A CA 1
ATOM 1383 C C . ILE A 1 185 ? 7.669 -2.154 -14.350 1.00 94.94 185 ILE A C 1
ATOM 1385 O O . ILE A 1 185 ? 6.925 -1.895 -15.303 1.00 94.94 185 ILE A O 1
ATOM 1389 N N . LYS A 1 186 ? 7.202 -2.628 -13.195 1.00 93.19 186 LYS A N 1
ATOM 1390 C CA . LYS A 1 186 ? 5.768 -2.690 -12.872 1.00 93.19 186 LYS A CA 1
ATOM 1391 C C . LYS A 1 186 ? 5.450 -1.645 -11.813 1.00 93.19 186 LYS A C 1
ATOM 1393 O O . LYS A 1 186 ? 6.280 -1.378 -10.949 1.00 93.19 186 LYS A O 1
ATOM 1398 N N . ARG A 1 187 ? 4.276 -1.025 -11.915 1.00 94.75 187 ARG A N 1
ATOM 1399 C CA . ARG A 1 187 ? 3.832 0.066 -11.041 1.00 94.75 187 ARG A CA 1
ATOM 1400 C C . ARG A 1 187 ? 2.437 -0.257 -10.538 1.00 94.75 187 ARG A C 1
ATOM 1402 O O . ARG A 1 187 ? 1.582 -0.606 -11.346 1.00 94.75 187 ARG A O 1
ATOM 1409 N N . ILE A 1 188 ? 2.226 -0.132 -9.238 1.00 95.12 188 ILE A N 1
ATOM 1410 C CA . ILE A 1 188 ? 0.941 -0.381 -8.589 1.00 95.12 188 ILE A CA 1
ATOM 1411 C C . ILE A 1 188 ? 0.616 0.867 -7.781 1.00 95.12 188 ILE A C 1
ATOM 1413 O O . ILE A 1 188 ? 1.378 1.242 -6.894 1.00 95.12 188 ILE A O 1
ATOM 1417 N N . LEU A 1 189 ? -0.482 1.531 -8.128 1.00 96.31 189 LEU A N 1
ATOM 1418 C CA . LEU A 1 189 ? -0.994 2.671 -7.380 1.00 96.31 189 LEU A CA 1
ATOM 1419 C C . LEU A 1 189 ? -1.890 2.140 -6.257 1.00 96.31 189 LEU A C 1
ATOM 1421 O O . LEU A 1 189 ? -2.912 1.518 -6.531 1.00 96.31 189 LEU A O 1
ATOM 1425 N N . HIS A 1 190 ? -1.502 2.384 -5.008 1.00 95.69 190 HIS A N 1
ATOM 1426 C CA . HIS A 1 190 ? -2.262 2.006 -3.820 1.00 95.69 190 HIS A CA 1
ATOM 1427 C C . HIS A 1 190 ? -2.773 3.272 -3.133 1.00 95.69 190 HIS A C 1
ATOM 1429 O O . HIS A 1 190 ? -1.992 4.108 -2.673 1.00 95.69 190 HIS A O 1
ATOM 1435 N N . THR A 1 191 ? -4.093 3.449 -3.137 1.00 94.88 191 THR A N 1
ATOM 1436 C CA . THR A 1 191 ? -4.764 4.689 -2.704 1.00 94.88 191 THR A CA 1
ATOM 1437 C C . THR A 1 191 ? -5.651 4.505 -1.481 1.00 94.88 191 THR A C 1
ATOM 1439 O O . THR A 1 191 ? -6.170 5.497 -0.969 1.00 94.88 191 THR A O 1
ATOM 1442 N N . GLY A 1 192 ? -5.889 3.259 -1.059 1.00 91.88 192 GLY A N 1
ATOM 1443 C CA . GLY A 1 192 ? -6.968 2.931 -0.130 1.00 91.88 192 GLY A CA 1
ATOM 1444 C C . GLY A 1 192 ? -8.297 3.536 -0.587 1.00 91.88 192 GLY A C 1
ATOM 1445 O O . GLY A 1 192 ? -8.606 3.563 -1.781 1.00 91.88 192 GLY A O 1
ATOM 1446 N N . THR A 1 193 ? -9.028 4.118 0.362 1.00 92.25 193 THR A N 1
ATOM 1447 C CA . THR A 1 193 ? -10.340 4.755 0.160 1.00 92.25 193 THR A CA 1
ATOM 1448 C C . THR A 1 193 ? -10.264 6.232 -0.255 1.00 92.25 193 THR A C 1
ATOM 1450 O O . THR A 1 193 ? -11.251 6.965 -0.148 1.00 92.25 193 THR A O 1
ATOM 1453 N N . ALA A 1 194 ? -9.103 6.711 -0.720 1.00 95.69 194 ALA A N 1
ATOM 1454 C CA . ALA A 1 194 ? -8.932 8.114 -1.083 1.00 95.69 194 ALA A CA 1
ATOM 1455 C C . ALA A 1 194 ? -9.890 8.557 -2.210 1.00 95.69 194 ALA A C 1
ATOM 1457 O O . ALA A 1 194 ? -10.003 7.876 -3.232 1.00 95.69 194 ALA A O 1
ATOM 1458 N N . PRO A 1 195 ? -10.540 9.733 -2.098 1.00 96.75 195 PRO A N 1
ATOM 1459 C CA . PRO A 1 195 ? -11.400 10.237 -3.158 1.00 96.75 195 PRO A CA 1
ATOM 1460 C C . PRO A 1 195 ? -10.577 10.616 -4.393 1.00 96.75 195 PRO A C 1
ATOM 1462 O O . PRO A 1 195 ? -9.451 11.113 -4.285 1.00 96.75 195 PRO A O 1
ATOM 1465 N N . LEU A 1 196 ? -11.175 10.475 -5.579 1.00 97.00 196 LEU A N 1
ATOM 1466 C CA . LEU A 1 196 ? -10.501 10.701 -6.864 1.00 97.00 196 LEU A CA 1
ATOM 1467 C C . LEU A 1 196 ? -9.775 12.057 -6.949 1.00 97.00 196 LEU A C 1
ATOM 1469 O O . LEU A 1 196 ? -8.646 12.118 -7.427 1.00 97.00 196 LEU A O 1
ATOM 1473 N N . GLY A 1 197 ? -10.371 13.140 -6.438 1.00 97.81 197 GLY A N 1
ATOM 1474 C CA . GLY A 1 197 ? -9.736 14.465 -6.440 1.00 97.81 197 GLY A CA 1
ATOM 1475 C C . GLY A 1 197 ? -8.419 14.521 -5.650 1.00 97.81 197 GLY A C 1
ATOM 1476 O O . GLY A 1 197 ? -7.463 15.177 -6.073 1.00 97.81 197 GLY A O 1
ATOM 1477 N N . ARG A 1 198 ? -8.329 13.778 -4.538 1.00 96.62 198 ARG A N 1
ATOM 1478 C CA . ARG A 1 198 ? -7.101 13.639 -3.740 1.00 96.62 198 ARG A CA 1
ATOM 1479 C C . ARG A 1 198 ? -6.059 12.810 -4.491 1.00 96.62 198 ARG A C 1
ATOM 1481 O O . ARG A 1 198 ? -4.896 13.203 -4.526 1.00 96.62 198 ARG A O 1
ATOM 1488 N N . ILE A 1 199 ? -6.484 11.728 -5.147 1.00 97.81 199 ILE A N 1
ATOM 1489 C CA . ILE A 1 199 ? -5.615 10.878 -5.980 1.00 97.81 199 ILE A CA 1
ATOM 1490 C C . ILE A 1 199 ? -4.987 11.692 -7.114 1.00 97.81 199 ILE A C 1
ATOM 1492 O O . ILE A 1 199 ? -3.768 11.675 -7.283 1.00 97.81 199 ILE A O 1
ATOM 1496 N N . ILE A 1 200 ? -5.797 12.460 -7.846 1.00 97.44 200 ILE A N 1
ATOM 1497 C CA . ILE A 1 200 ? -5.320 13.336 -8.923 1.00 97.44 200 ILE A CA 1
ATOM 1498 C C . ILE A 1 200 ? -4.310 14.348 -8.374 1.00 97.44 200 ILE A C 1
ATOM 1500 O O . ILE A 1 200 ? -3.225 14.487 -8.928 1.00 97.44 200 ILE A O 1
ATOM 1504 N N . THR A 1 201 ? -4.620 15.000 -7.250 1.00 96.62 201 THR A N 1
ATOM 1505 C CA . THR A 1 201 ? -3.713 15.973 -6.619 1.00 96.62 201 THR A CA 1
ATOM 1506 C C . THR A 1 201 ? -2.371 15.344 -6.224 1.00 96.62 201 THR A C 1
ATOM 1508 O O . THR A 1 201 ? -1.322 15.962 -6.405 1.00 96.62 201 THR A O 1
ATOM 1511 N N . ALA A 1 202 ? -2.378 14.115 -5.704 1.00 96.06 202 ALA A N 1
ATOM 1512 C CA . ALA A 1 202 ? -1.162 13.393 -5.338 1.00 96.06 202 ALA A CA 1
ATOM 1513 C C . ALA A 1 202 ? -0.311 13.032 -6.571 1.00 96.06 202 ALA A C 1
ATOM 1515 O O . ALA A 1 202 ? 0.903 13.238 -6.565 1.00 96.06 202 ALA A O 1
ATOM 1516 N N . LEU A 1 203 ? -0.940 12.563 -7.655 1.00 96.12 203 LEU A N 1
ATOM 1517 C CA . LEU A 1 203 ? -0.260 12.258 -8.921 1.00 96.12 203 LEU A CA 1
ATOM 1518 C C . LEU A 1 203 ? 0.303 13.515 -9.602 1.00 96.12 203 LEU A C 1
ATOM 1520 O O . LEU A 1 203 ? 1.400 13.480 -10.153 1.00 96.12 203 LEU A O 1
ATOM 1524 N N . GLU A 1 204 ? -0.407 14.639 -9.517 1.00 95.12 204 GLU A N 1
ATOM 1525 C CA . GLU A 1 204 ? 0.041 15.940 -10.022 1.00 95.12 204 GLU A CA 1
ATOM 1526 C C . GLU A 1 204 ? 1.331 16.416 -9.337 1.00 95.12 204 GLU A C 1
ATOM 1528 O O . GLU A 1 204 ? 2.261 16.873 -10.003 1.00 95.12 204 GLU A O 1
ATOM 1533 N N . ARG A 1 205 ? 1.444 16.231 -8.015 1.00 93.00 205 ARG A N 1
ATOM 1534 C CA . ARG A 1 205 ? 2.688 16.504 -7.269 1.00 93.00 205 ARG A CA 1
ATOM 1535 C C . ARG A 1 205 ? 3.823 15.560 -7.669 1.00 93.00 205 ARG A C 1
ATOM 1537 O O . ARG A 1 205 ? 4.989 15.940 -7.612 1.00 93.00 205 ARG A O 1
ATOM 1544 N N . ALA A 1 206 ? 3.482 14.343 -8.082 1.00 92.88 206 ALA A N 1
ATOM 1545 C CA . ALA A 1 206 ? 4.418 13.290 -8.456 1.00 92.88 206 ALA A CA 1
ATOM 1546 C C . ALA A 1 206 ? 4.946 13.400 -9.900 1.00 92.88 206 ALA A C 1
ATOM 1548 O O . ALA A 1 206 ? 5.711 12.539 -10.327 1.00 92.88 206 ALA A O 1
ATOM 1549 N N . LYS A 1 207 ? 4.614 14.468 -10.641 1.00 90.62 207 LYS A N 1
ATOM 1550 C CA . LYS A 1 207 ? 5.150 14.760 -11.990 1.00 90.62 207 LYS A CA 1
ATOM 1551 C C . LYS A 1 207 ? 6.675 14.894 -12.055 1.00 90.62 207 LYS A C 1
ATOM 1553 O O . LYS A 1 207 ? 7.249 14.932 -13.134 1.00 90.62 207 LYS A O 1
ATOM 1558 N N . ALA A 1 208 ? 7.357 14.986 -10.918 1.00 88.44 208 ALA A N 1
ATOM 1559 C CA . ALA A 1 208 ? 8.813 14.922 -10.885 1.00 88.44 208 ALA A CA 1
ATOM 1560 C C . ALA A 1 208 ? 9.358 13.497 -11.122 1.00 88.44 208 ALA A C 1
ATOM 1562 O O . ALA A 1 208 ? 10.549 13.352 -11.376 1.00 88.44 208 ALA A O 1
ATOM 1563 N N . LEU A 1 209 ? 8.522 12.452 -11.031 1.00 93.31 209 LEU A N 1
ATOM 1564 C CA . LEU A 1 209 ? 8.915 11.048 -11.179 1.00 93.31 209 LEU A CA 1
ATOM 1565 C C . LEU A 1 209 ? 8.850 10.618 -12.656 1.00 93.31 209 LEU A C 1
ATOM 1567 O O . LEU A 1 209 ? 7.759 10.333 -13.160 1.00 93.31 209 LEU A O 1
ATOM 1571 N N . PRO A 1 210 ? 9.991 10.489 -13.365 1.00 92.56 210 PRO A N 1
ATOM 1572 C CA . PRO A 1 210 ? 9.983 10.304 -14.818 1.00 92.56 210 PRO A CA 1
ATOM 1573 C C . PRO A 1 210 ? 9.306 9.008 -15.254 1.00 92.56 210 PRO A C 1
ATOM 1575 O O . PRO A 1 210 ? 8.637 8.954 -16.288 1.00 92.56 210 PRO A O 1
ATOM 1578 N N . PHE A 1 211 ? 9.425 7.957 -14.439 1.00 93.94 211 PHE A N 1
ATOM 1579 C CA . PHE A 1 211 ? 8.802 6.680 -14.732 1.00 93.94 211 PHE A CA 1
ATOM 1580 C C . PHE A 1 211 ? 7.273 6.734 -14.761 1.00 93.94 211 PHE A C 1
ATOM 1582 O O . PHE A 1 211 ? 6.679 5.776 -15.242 1.00 93.94 211 PHE A O 1
ATOM 1589 N N . LEU A 1 212 ? 6.613 7.785 -14.258 1.00 93.88 212 LEU A N 1
ATOM 1590 C CA . LEU A 1 212 ? 5.157 7.950 -14.357 1.00 93.88 212 LEU A CA 1
ATOM 1591 C C . LEU A 1 212 ? 4.713 8.496 -15.722 1.00 93.88 212 LEU A C 1
ATOM 1593 O O . LEU A 1 212 ? 3.547 8.355 -16.080 1.00 93.88 212 LEU A O 1
ATOM 1597 N N . HIS A 1 213 ? 5.625 9.062 -16.516 1.00 92.25 213 HIS A N 1
ATOM 1598 C CA . HIS A 1 213 ? 5.284 9.776 -17.754 1.00 92.25 213 HIS A CA 1
ATOM 1599 C C . HIS A 1 213 ? 5.091 8.872 -18.975 1.00 92.25 213 HIS A C 1
ATOM 1601 O O . HIS A 1 213 ? 4.628 9.334 -20.016 1.00 92.25 213 HIS A O 1
ATOM 1607 N N . SER A 1 214 ? 5.438 7.588 -18.869 1.00 91.00 214 SER A N 1
ATOM 1608 C CA . SER A 1 214 ? 5.284 6.614 -19.951 1.00 91.00 214 SER A CA 1
ATOM 1609 C C . SER A 1 214 ? 4.564 5.352 -19.462 1.00 91.00 214 SER A C 1
ATOM 1611 O O . SER A 1 214 ? 4.773 4.921 -18.322 1.00 91.00 214 SER A O 1
ATOM 1613 N N . PRO A 1 215 ? 3.723 4.710 -20.296 1.00 89.62 215 PRO A N 1
ATOM 1614 C CA . PRO A 1 215 ? 3.081 3.437 -19.961 1.00 89.62 215 PRO A CA 1
ATOM 1615 C C . PRO A 1 215 ? 4.084 2.282 -19.810 1.00 89.62 215 PRO A C 1
ATOM 1617 O O . PRO A 1 215 ? 3.836 1.359 -19.036 1.00 89.62 215 PRO A O 1
ATOM 1620 N N . VAL A 1 216 ? 5.231 2.346 -20.491 1.00 92.75 216 VAL A N 1
ATOM 1621 C CA . VAL A 1 216 ? 6.287 1.329 -20.414 1.00 92.75 216 VAL A CA 1
ATOM 1622 C C . VAL A 1 216 ? 7.632 2.016 -20.224 1.00 92.75 216 VAL A C 1
ATOM 1624 O O . VAL A 1 216 ? 8.018 2.883 -21.009 1.00 92.75 216 VAL A O 1
ATOM 1627 N N . VAL A 1 217 ? 8.344 1.635 -19.165 1.00 95.00 217 VAL A N 1
ATOM 1628 C CA . VAL A 1 217 ? 9.652 2.193 -18.805 1.00 95.00 217 VAL A CA 1
ATOM 1629 C C . VAL A 1 217 ? 10.550 1.052 -18.356 1.00 95.00 217 VAL A C 1
ATOM 1631 O O . VAL A 1 217 ? 10.137 0.238 -17.534 1.00 95.00 217 VAL A O 1
ATOM 1634 N N . SER A 1 218 ? 11.762 0.961 -18.899 1.00 95.81 218 SER A N 1
ATOM 1635 C CA . SER A 1 218 ? 12.738 -0.038 -18.457 1.00 95.81 218 SER A CA 1
ATOM 1636 C C . SER A 1 218 ? 13.364 0.353 -17.120 1.00 95.81 218 SER A C 1
ATOM 1638 O O . SER A 1 218 ? 13.480 1.538 -16.795 1.00 95.81 218 SER A O 1
ATOM 1640 N N . ALA A 1 219 ? 13.831 -0.633 -16.354 1.00 93.56 219 ALA A N 1
ATOM 1641 C CA . ALA A 1 219 ? 14.488 -0.386 -15.071 1.00 93.56 219 ALA A CA 1
ATOM 1642 C C . ALA A 1 219 ? 15.692 0.576 -15.182 1.00 93.56 219 ALA A C 1
ATOM 1644 O O . ALA A 1 219 ? 15.878 1.425 -14.311 1.00 93.56 219 ALA A O 1
ATOM 1645 N N . ALA A 1 220 ? 16.469 0.507 -16.269 1.00 93.56 220 ALA A N 1
ATOM 1646 C CA . ALA A 1 220 ? 17.611 1.394 -16.523 1.00 93.56 220 ALA A CA 1
ATOM 1647 C C . ALA A 1 220 ? 17.237 2.868 -16.777 1.00 93.56 220 ALA A C 1
ATOM 1649 O O . ALA A 1 220 ? 18.094 3.750 -16.661 1.00 93.56 220 ALA A O 1
ATOM 1650 N N . ASN A 1 221 ? 15.984 3.134 -17.157 1.00 93.19 221 ASN A N 1
ATOM 1651 C CA . ASN A 1 221 ? 15.513 4.454 -17.577 1.00 93.19 221 ASN A CA 1
ATOM 1652 C C . ASN A 1 221 ? 14.453 5.048 -16.639 1.00 93.19 221 ASN A C 1
ATOM 1654 O O . ASN A 1 221 ? 14.012 6.164 -16.874 1.00 93.19 221 ASN A O 1
ATOM 1658 N N . ALA A 1 222 ? 14.070 4.352 -15.567 1.00 91.50 222 ALA A N 1
ATOM 1659 C CA . ALA A 1 222 ? 13.009 4.790 -14.657 1.00 91.50 222 ALA A CA 1
ATOM 1660 C C . ALA A 1 222 ? 13.223 6.190 -14.054 1.00 91.50 222 ALA A C 1
ATOM 1662 O O . ALA A 1 222 ? 12.275 6.947 -13.871 1.00 91.50 222 ALA A O 1
ATOM 1663 N N . TYR A 1 223 ? 14.474 6.541 -13.772 1.00 89.00 223 TYR A N 1
ATOM 1664 C CA . TYR A 1 223 ? 14.844 7.831 -13.189 1.00 89.00 223 TYR A CA 1
ATOM 1665 C C . TYR A 1 223 ? 15.436 8.807 -14.213 1.00 89.00 223 TYR A C 1
ATOM 1667 O O . TYR A 1 223 ? 15.929 9.866 -13.840 1.00 89.00 223 TYR A O 1
ATOM 1675 N N . LYS A 1 224 ? 15.410 8.456 -15.503 1.00 86.88 224 LYS A N 1
ATOM 1676 C CA . LYS A 1 224 ? 15.846 9.338 -16.586 1.00 86.88 224 LYS A CA 1
ATOM 1677 C C . LYS A 1 224 ? 14.621 9.989 -17.201 1.00 86.88 224 LYS A C 1
ATOM 1679 O O . LYS A 1 224 ? 13.620 9.318 -17.440 1.00 86.88 224 LYS A O 1
ATOM 1684 N N . GLU A 1 225 ? 14.709 11.279 -17.485 1.00 70.12 225 GLU A N 1
ATOM 1685 C CA . GLU A 1 225 ? 13.666 11.971 -18.229 1.00 70.12 225 GLU A CA 1
ATOM 1686 C C . GLU A 1 225 ? 13.614 11.399 -19.651 1.00 70.12 225 GLU A C 1
ATOM 1688 O O . GLU A 1 225 ? 14.526 11.580 -20.459 1.00 70.12 225 GLU A O 1
ATOM 1693 N N . VAL A 1 226 ? 12.577 10.610 -19.933 1.00 61.34 226 VAL A N 1
ATOM 1694 C CA . VAL A 1 226 ? 12.305 10.123 -21.283 1.00 61.34 226 VAL A CA 1
ATOM 1695 C C . VAL A 1 226 ? 11.528 11.226 -21.984 1.00 61.34 226 VAL A C 1
ATOM 1697 O O . VAL A 1 226 ? 10.467 11.625 -21.503 1.00 61.34 226 VAL A O 1
ATOM 1700 N N . ALA A 1 227 ? 12.063 11.733 -23.098 1.00 59.50 227 ALA A N 1
ATOM 1701 C CA . ALA A 1 227 ? 11.379 12.743 -23.895 1.00 59.50 227 ALA A CA 1
ATOM 1702 C C . ALA A 1 227 ? 9.942 12.274 -24.206 1.00 59.50 227 ALA A C 1
ATOM 1704 O O . ALA A 1 227 ? 9.752 11.098 -24.543 1.00 59.50 227 ALA A O 1
ATOM 1705 N N . PRO A 1 228 ? 8.929 13.150 -24.072 1.00 57.78 228 PRO A N 1
ATOM 1706 C CA . PRO A 1 228 ? 7.544 12.769 -24.307 1.00 57.78 228 PRO A CA 1
ATOM 1707 C C . PRO A 1 228 ? 7.391 12.168 -25.711 1.00 57.78 228 PRO A C 1
ATOM 1709 O O . PRO A 1 228 ? 8.052 12.633 -26.648 1.00 57.78 228 PRO A O 1
ATOM 1712 N N . PRO A 1 229 ? 6.537 11.141 -25.885 1.00 58.84 229 PRO A N 1
ATOM 1713 C CA . PRO A 1 229 ? 6.329 10.542 -27.193 1.00 58.84 229 PRO A CA 1
ATOM 1714 C C . PRO A 1 229 ? 5.882 11.630 -28.182 1.00 58.84 229 PRO A C 1
ATOM 1716 O O . PRO A 1 229 ? 5.067 12.488 -27.819 1.00 58.84 229 PRO A O 1
ATOM 1719 N N . PRO A 1 230 ? 6.409 11.634 -29.421 1.00 51.34 230 PRO A N 1
ATOM 1720 C CA . PRO A 1 230 ? 6.017 12.623 -30.410 1.00 51.34 230 PRO A CA 1
ATOM 1721 C C . PRO A 1 230 ? 4.505 12.532 -30.612 1.00 51.34 230 PRO A C 1
ATOM 1723 O O . PRO A 1 230 ? 3.973 11.461 -30.909 1.00 51.34 230 PRO A O 1
ATOM 1726 N N . LYS A 1 231 ? 3.806 13.657 -30.422 1.00 60.03 231 LYS A N 1
ATOM 1727 C CA . LYS A 1 231 ? 2.369 13.758 -30.687 1.00 60.03 231 LYS A CA 1
ATOM 1728 C C . LYS A 1 231 ? 2.149 13.389 -32.151 1.00 60.03 231 LYS A C 1
ATOM 1730 O O . LYS A 1 231 ? 2.508 14.158 -33.043 1.00 60.03 231 LYS A O 1
ATOM 1735 N N . THR A 1 232 ? 1.578 12.219 -32.412 1.00 50.03 232 THR A N 1
ATOM 1736 C CA . THR A 1 232 ? 1.086 11.862 -33.738 1.00 50.03 232 THR A CA 1
ATOM 1737 C C . THR A 1 232 ? -0.016 12.853 -34.089 1.00 50.03 232 THR A C 1
ATOM 1739 O O . THR A 1 232 ? -1.119 12.817 -33.551 1.00 50.03 232 THR A O 1
ATOM 1742 N N . SER A 1 233 ? 0.315 13.813 -34.953 1.00 44.06 233 SER A N 1
ATOM 1743 C CA . SER A 1 233 ? -0.652 14.732 -35.538 1.00 44.06 233 SER A CA 1
ATOM 1744 C C . SER A 1 233 ? -1.667 13.899 -36.315 1.00 44.06 233 SER A C 1
ATOM 1746 O O . SER A 1 233 ? -1.381 13.408 -37.407 1.00 44.06 233 SER A O 1
ATOM 1748 N N . VAL A 1 234 ? -2.854 13.711 -35.739 1.00 50.53 234 VAL A N 1
ATOM 1749 C CA . VAL A 1 234 ? -4.029 13.276 -36.490 1.00 50.53 234 VAL A CA 1
ATOM 1750 C C . VAL A 1 234 ? -4.359 14.430 -37.429 1.00 50.53 234 VAL A C 1
ATOM 1752 O O . VAL A 1 234 ? -5.011 15.405 -37.057 1.00 50.53 234 VAL A O 1
ATOM 1755 N N . ARG A 1 235 ? -3.810 14.375 -38.643 1.00 46.28 235 ARG A N 1
ATOM 1756 C CA . ARG A 1 235 ? -4.161 15.299 -39.715 1.00 46.28 235 ARG A CA 1
ATOM 1757 C C . ARG A 1 235 ? -5.589 14.958 -40.140 1.00 46.28 235 ARG A C 1
ATOM 1759 O O . ARG A 1 235 ? -5.809 14.030 -40.913 1.00 46.28 235 ARG A O 1
ATOM 1766 N N . ASN A 1 236 ? -6.543 15.708 -39.594 1.00 41.88 236 ASN A N 1
ATOM 1767 C CA . ASN A 1 236 ? -7.935 15.744 -40.025 1.00 41.88 236 ASN A CA 1
ATOM 1768 C C . ASN A 1 236 ? -7.991 15.938 -41.548 1.00 41.88 236 ASN A C 1
ATOM 1770 O O . ASN A 1 236 ? -7.683 17.017 -42.054 1.00 41.88 236 ASN A O 1
ATOM 1774 N N . SER A 1 237 ? -8.379 14.900 -42.287 1.00 46.66 237 SER A N 1
ATOM 1775 C CA . SER A 1 237 ? -8.768 15.016 -43.693 1.00 46.66 237 SER A CA 1
ATOM 1776 C C . SER A 1 237 ? -10.271 15.276 -43.762 1.00 46.66 237 SER A C 1
ATOM 1778 O O . SER A 1 237 ? -11.070 14.402 -44.069 1.00 46.66 237 SER A O 1
ATOM 1780 N N . ALA A 1 238 ? -10.660 16.511 -43.455 1.00 43.47 238 ALA A N 1
ATOM 1781 C CA . ALA A 1 238 ? -11.972 17.038 -43.804 1.00 43.47 238 ALA A CA 1
ATOM 1782 C C . ALA A 1 238 ? -11.763 18.152 -44.834 1.00 43.47 238 ALA A C 1
ATOM 1784 O O . ALA A 1 238 ? -11.453 19.286 -44.483 1.00 43.47 238 ALA A O 1
ATOM 1785 N N . SER A 1 239 ? -11.891 17.812 -46.117 1.00 39.38 239 SER A N 1
ATOM 1786 C CA . SER A 1 239 ? -12.074 18.794 -47.186 1.00 39.38 239 SER A CA 1
ATOM 1787 C C . SER A 1 239 ? -13.415 18.516 -47.850 1.00 39.38 239 SER A C 1
ATOM 1789 O O . SER A 1 239 ? -13.522 17.725 -48.783 1.00 39.38 239 SER A O 1
ATOM 1791 N N . SER A 1 240 ? -14.460 19.136 -47.310 1.00 42.03 240 SER A N 1
ATOM 1792 C CA . SER A 1 240 ? -15.735 19.330 -47.990 1.00 42.03 240 SER A CA 1
ATOM 1793 C C . SER A 1 240 ? -15.708 20.711 -48.645 1.00 42.03 240 SER A C 1
ATOM 1795 O O . SER A 1 240 ? -15.672 21.722 -47.941 1.00 42.03 240 SER A O 1
ATOM 1797 N N . ARG A 1 241 ? -15.750 20.773 -49.979 1.00 38.88 241 ARG A N 1
ATOM 1798 C CA . ARG A 1 241 ? -16.068 22.002 -50.724 1.00 38.88 241 ARG A CA 1
ATOM 1799 C C . ARG A 1 241 ? -17.287 21.737 -51.629 1.00 38.88 241 ARG A C 1
ATOM 1801 O O . ARG A 1 241 ? -17.410 20.612 -52.112 1.00 38.88 241 ARG A O 1
ATOM 1808 N N . PRO A 1 242 ? -18.217 22.703 -51.792 1.00 40.25 242 PRO A N 1
ATOM 1809 C CA . PRO A 1 242 ? -19.613 22.431 -52.113 1.00 40.25 242 PRO A CA 1
ATOM 1810 C C . PRO A 1 242 ? -19.918 22.319 -53.610 1.00 40.25 242 PRO A C 1
ATOM 1812 O O . PRO A 1 242 ? -19.189 22.815 -54.467 1.00 40.25 242 PRO A O 1
ATOM 1815 N N . VAL A 1 243 ? -21.060 21.684 -53.863 1.00 40.28 243 VAL A N 1
ATOM 1816 C CA . VAL A 1 243 ? -21.730 21.465 -55.150 1.00 40.28 243 VAL A CA 1
ATOM 1817 C C . VAL A 1 243 ? -22.287 22.777 -55.721 1.00 40.28 243 VAL A C 1
ATOM 1819 O O . VAL A 1 243 ? -22.817 23.590 -54.962 1.00 40.28 243 VAL A O 1
ATOM 1822 N N . PRO A 1 244 ? -22.300 22.927 -57.055 1.00 36.22 244 PRO A N 1
ATOM 1823 C CA . PRO A 1 244 ? -23.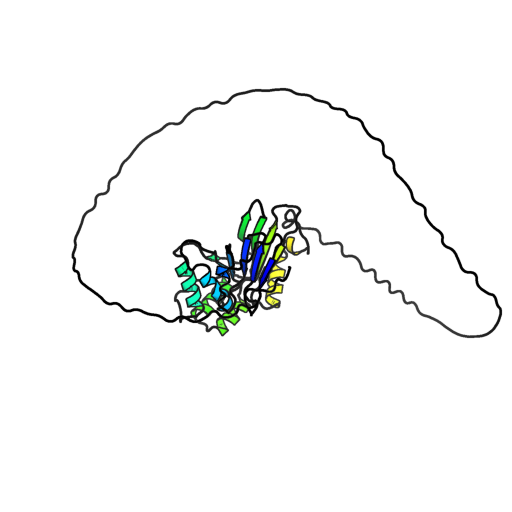443 23.539 -57.725 1.00 36.22 244 PRO A CA 1
ATOM 1824 C C . PRO A 1 244 ? -23.988 22.631 -58.844 1.00 36.22 244 PRO A C 1
ATOM 1826 O O . PRO A 1 244 ? -23.243 22.123 -59.677 1.00 36.22 244 PRO A O 1
ATOM 1829 N N . VAL A 1 245 ? -25.308 22.443 -58.868 1.00 40.41 245 VAL A N 1
ATOM 1830 C CA . VAL A 1 245 ? -26.074 21.931 -60.025 1.00 40.41 245 VAL A CA 1
ATOM 1831 C C . VAL A 1 245 ? -26.745 23.153 -60.680 1.00 40.41 245 VAL A C 1
ATOM 1833 O O . VAL A 1 245 ? -27.048 24.092 -59.938 1.00 40.41 245 VAL A O 1
ATOM 1836 N N . PRO A 1 246 ? -27.012 23.196 -62.007 1.00 42.50 246 PRO A N 1
ATOM 1837 C CA . PRO A 1 246 ? -28.191 22.482 -62.520 1.00 42.50 246 PRO A CA 1
ATOM 1838 C C . PRO A 1 246 ? -28.146 21.978 -63.991 1.00 42.50 246 PRO A C 1
ATOM 1840 O O . PRO A 1 246 ? -27.421 22.475 -64.843 1.00 42.50 246 PRO A O 1
ATOM 1843 N N . ALA A 1 247 ? -29.076 21.049 -64.250 1.00 31.66 247 ALA A N 1
ATOM 1844 C CA . ALA A 1 247 ? -29.906 20.874 -65.454 1.00 31.66 247 ALA A CA 1
ATOM 1845 C C . ALA A 1 247 ? -29.360 20.235 -66.761 1.00 31.66 247 ALA A C 1
ATOM 1847 O O . ALA A 1 247 ? -28.917 20.897 -67.689 1.00 31.66 247 ALA A O 1
ATOM 1848 N N . SER A 1 248 ? -29.775 18.970 -66.922 1.00 30.38 248 SER A N 1
ATOM 1849 C CA . SER A 1 248 ? -30.691 18.497 -67.983 1.00 30.38 248 SER A CA 1
ATOM 1850 C C . SER A 1 248 ? -30.151 17.945 -69.321 1.00 30.38 248 SER A C 1
ATOM 1852 O O . SER A 1 248 ? -29.472 18.618 -70.081 1.00 30.38 248 SER A O 1
ATOM 1854 N N . LYS A 1 249 ? -30.691 16.747 -69.617 1.00 32.12 249 LYS A N 1
ATOM 1855 C CA . LYS A 1 249 ? -31.099 16.161 -70.911 1.00 32.12 249 LYS A CA 1
ATOM 1856 C C . LYS A 1 249 ? -30.094 15.378 -71.784 1.00 32.12 249 LYS A C 1
ATOM 1858 O O . LYS A 1 249 ? -29.152 15.900 -72.357 1.00 32.12 249 LYS A O 1
ATOM 1863 N N . THR A 1 250 ? -30.526 14.124 -71.987 1.00 28.89 250 THR A N 1
ATOM 1864 C CA . THR A 1 250 ? -30.618 13.335 -73.234 1.00 28.89 250 THR A CA 1
ATOM 1865 C C . THR A 1 250 ? -29.397 12.601 -73.800 1.00 28.89 250 THR A C 1
ATOM 1867 O O . THR A 1 250 ? -28.481 13.200 -74.338 1.00 28.89 250 THR A O 1
ATOM 1870 N N . ASN A 1 251 ? -29.588 11.275 -73.844 1.00 31.20 251 ASN A N 1
ATOM 1871 C CA . ASN A 1 251 ? -29.408 10.371 -74.985 1.00 31.20 251 ASN A CA 1
ATOM 1872 C C . ASN A 1 251 ? -28.005 9.876 -75.396 1.00 31.20 251 ASN A C 1
ATOM 1874 O O . ASN A 1 251 ? -27.176 10.616 -75.908 1.00 31.20 251 ASN A O 1
ATOM 1878 N N . SER A 1 252 ? -27.903 8.538 -75.342 1.00 31.06 252 SER A N 1
ATOM 1879 C CA . SER A 1 252 ? -27.500 7.624 -76.431 1.00 31.06 252 SER A CA 1
ATOM 1880 C C . SER A 1 252 ? -26.205 6.819 -76.275 1.00 31.06 252 SER A C 1
ATOM 1882 O O . SER A 1 252 ? -25.140 7.358 -76.009 1.00 31.06 252 SER A O 1
ATOM 1884 N N . ALA A 1 253 ? -26.367 5.529 -76.618 1.00 32.88 253 ALA A N 1
ATOM 1885 C CA . ALA A 1 253 ? -25.392 4.517 -77.054 1.00 32.88 253 ALA A CA 1
ATOM 1886 C C . ALA A 1 253 ? -24.447 3.940 -75.975 1.00 32.88 253 ALA A C 1
ATOM 1888 O O . ALA A 1 253 ? -23.662 4.646 -75.361 1.00 32.88 253 ALA A O 1
ATOM 1889 N N . ALA A 1 254 ? -24.618 2.665 -75.584 1.00 32.94 254 ALA A N 1
ATOM 1890 C CA . ALA A 1 254 ? -24.002 1.468 -76.200 1.00 32.94 254 ALA A CA 1
ATOM 1891 C C . ALA A 1 254 ? -22.458 1.554 -76.156 1.00 32.94 254 ALA A C 1
ATOM 1893 O O . ALA A 1 254 ? -21.890 2.457 -76.745 1.00 32.94 254 ALA A O 1
ATOM 1894 N N . THR A 1 255 ? -21.718 0.717 -75.420 1.00 34.97 255 THR A N 1
ATOM 1895 C CA . THR A 1 255 ? -21.512 -0.726 -75.659 1.00 34.97 255 THR A CA 1
ATOM 1896 C C . THR A 1 255 ? -20.847 -1.442 -74.462 1.00 34.97 255 THR A C 1
ATOM 1898 O O . THR A 1 255 ? -20.277 -0.826 -73.571 1.00 34.97 255 THR A O 1
ATOM 1901 N N . LYS A 1 256 ? -20.954 -2.777 -74.505 1.00 40.53 256 LYS A N 1
ATOM 1902 C CA . LYS A 1 256 ? -20.552 -3.864 -73.588 1.00 40.53 256 LYS A CA 1
ATOM 1903 C C . LYS A 1 256 ? -19.102 -3.885 -73.016 1.00 40.53 256 LYS A C 1
ATOM 1905 O O . LYS A 1 256 ? -18.234 -3.174 -73.508 1.00 40.53 256 LYS A O 1
ATOM 1910 N N . PRO A 1 257 ? -18.851 -4.764 -72.010 1.00 45.94 257 PRO A N 1
ATOM 1911 C CA . PRO A 1 257 ? -17.707 -4.746 -71.092 1.00 45.94 257 PRO A CA 1
ATOM 1912 C C . PRO A 1 257 ? -16.573 -5.701 -71.499 1.00 45.94 257 PRO A C 1
ATOM 1914 O O . PRO A 1 257 ? -16.794 -6.633 -72.273 1.00 45.94 257 PRO A O 1
ATOM 1917 N N . LEU A 1 258 ? -15.400 -5.575 -70.864 1.00 32.78 258 LEU A N 1
ATOM 1918 C CA . LEU A 1 258 ? -14.478 -6.706 -70.751 1.00 32.78 258 LEU A CA 1
ATOM 1919 C C . LEU A 1 258 ? -13.709 -6.710 -69.424 1.00 32.78 258 LEU A C 1
ATOM 1921 O O . LEU A 1 258 ? -13.149 -5.710 -68.984 1.00 32.78 258 LEU A O 1
ATOM 1925 N N . ALA A 1 259 ? -13.748 -7.879 -68.795 1.00 34.50 259 ALA A N 1
ATOM 1926 C CA . ALA A 1 259 ? -13.128 -8.242 -67.536 1.00 34.50 259 ALA A CA 1
ATOM 1927 C C . ALA A 1 259 ? -11.685 -8.747 -67.725 1.00 34.50 259 ALA A C 1
ATOM 1929 O O . ALA A 1 259 ? -11.269 -9.068 -68.839 1.00 34.50 259 ALA A O 1
ATOM 1930 N N . THR A 1 260 ? -11.038 -9.028 -66.582 1.00 32.62 260 THR A N 1
ATOM 1931 C CA . THR A 1 260 ? -9.875 -9.927 -66.376 1.00 32.62 260 THR A CA 1
ATOM 1932 C C . THR A 1 260 ? -8.523 -9.409 -66.901 1.00 32.62 260 THR A C 1
ATOM 1934 O O . THR A 1 260 ? -8.445 -8.861 -67.983 1.00 32.62 260 THR A O 1
ATOM 1937 N N . LYS A 1 261 ? -7.378 -9.533 -66.214 1.00 33.38 261 LYS A N 1
ATOM 1938 C CA . LYS A 1 261 ? -6.856 -10.641 -65.398 1.00 33.38 261 LYS A CA 1
ATOM 1939 C C . LYS A 1 261 ? -5.608 -10.173 -64.620 1.00 33.38 261 LYS A C 1
ATOM 1941 O O . LYS A 1 261 ? -4.763 -9.474 -65.166 1.00 33.38 261 LYS A O 1
ATOM 1946 N N . ARG A 1 262 ? -5.462 -10.668 -63.388 1.00 35.16 262 ARG A N 1
ATOM 1947 C CA . ARG A 1 262 ? -4.178 -10.929 -62.699 1.00 35.16 262 ARG A CA 1
ATOM 1948 C C . ARG A 1 262 ? -3.496 -12.132 -63.380 1.00 35.16 262 ARG A C 1
ATOM 1950 O O . ARG A 1 262 ? -4.229 -12.983 -63.893 1.00 35.16 262 ARG A O 1
ATOM 1957 N N . PRO A 1 263 ? -2.155 -12.237 -63.399 1.00 43.31 263 PRO A N 1
ATOM 1958 C CA . PRO A 1 263 ? -1.491 -13.330 -62.651 1.00 43.31 263 PRO A CA 1
ATOM 1959 C C . PRO A 1 263 ? -0.068 -12.921 -62.150 1.00 43.31 263 PRO A C 1
ATOM 1961 O O . PRO A 1 263 ? 0.601 -12.096 -62.754 1.00 43.31 263 PRO A O 1
ATOM 1964 N N . SER A 1 264 ? 0.314 -13.215 -60.901 1.00 33.28 264 SER A N 1
ATOM 1965 C CA . SER A 1 264 ? 1.065 -14.401 -60.418 1.00 33.28 264 SER A CA 1
ATOM 1966 C C . SER A 1 264 ? 2.587 -14.187 -60.323 1.00 33.28 264 SER A C 1
ATOM 1968 O O . SER A 1 264 ? 3.248 -13.900 -61.313 1.00 33.28 264 SER A O 1
ATOM 1970 N N . ALA A 1 265 ? 3.121 -14.398 -59.118 1.00 37.41 265 ALA A N 1
ATOM 1971 C CA . ALA A 1 265 ? 4.539 -14.614 -58.828 1.00 37.41 265 ALA A CA 1
ATOM 1972 C C . ALA A 1 265 ? 4.988 -16.040 -59.215 1.00 37.41 265 ALA A C 1
ATOM 1974 O O . ALA A 1 265 ? 4.132 -16.916 -59.367 1.00 37.41 265 ALA A O 1
ATOM 1975 N N . PRO A 1 266 ? 6.309 -16.300 -59.240 1.00 44.59 266 PRO A N 1
ATOM 1976 C CA . PRO A 1 266 ? 6.811 -17.601 -58.801 1.00 44.59 266 PRO A CA 1
ATOM 1977 C C . PRO A 1 266 ? 8.017 -17.543 -57.838 1.00 44.59 266 PRO A C 1
ATOM 1979 O O . PRO A 1 266 ? 8.827 -16.620 -57.838 1.00 44.59 266 PRO A O 1
ATOM 1982 N N . ASN A 1 267 ? 8.086 -18.602 -57.026 1.00 34.25 267 ASN A N 1
ATOM 1983 C CA . ASN A 1 267 ? 9.158 -19.054 -56.132 1.00 34.25 267 ASN A CA 1
ATOM 1984 C C . ASN A 1 267 ? 10.526 -19.232 -56.825 1.00 34.25 267 ASN A C 1
ATOM 1986 O O . ASN A 1 267 ? 10.578 -19.727 -57.946 1.00 34.25 267 ASN A O 1
ATOM 1990 N N . SER A 1 268 ? 11.636 -19.066 -56.091 1.00 32.62 268 SER A N 1
ATOM 1991 C CA . SER A 1 268 ? 12.378 -20.190 -55.467 1.00 32.62 268 SER A CA 1
ATOM 1992 C C . SER A 1 268 ? 13.834 -19.845 -55.085 1.00 32.62 268 SER A C 1
ATOM 1994 O O . SER A 1 268 ? 14.509 -19.091 -55.772 1.00 32.62 268 SER A O 1
ATOM 1996 N N . ALA A 1 269 ? 14.271 -20.487 -53.994 1.00 32.06 269 ALA A N 1
ATOM 1997 C CA . ALA A 1 269 ? 15.593 -21.068 -53.719 1.00 32.06 269 ALA A CA 1
ATOM 1998 C C . ALA A 1 269 ? 16.869 -20.200 -53.535 1.00 32.06 269 ALA A C 1
ATOM 2000 O O . ALA A 1 269 ? 17.324 -19.459 -54.397 1.00 32.06 269 ALA A O 1
ATOM 2001 N N . GLN A 1 270 ? 17.481 -20.447 -52.369 1.00 34.88 270 GLN A N 1
ATOM 2002 C CA . GLN A 1 270 ? 18.855 -20.193 -51.894 1.00 34.88 270 GLN A CA 1
ATOM 2003 C C . GLN A 1 270 ? 19.935 -20.781 -52.841 1.00 34.88 270 GLN A C 1
ATOM 2005 O O . GLN A 1 270 ? 19.611 -21.706 -53.589 1.00 34.88 270 GLN A O 1
ATOM 2010 N N . PRO A 1 271 ? 21.222 -20.353 -52.776 1.00 43.66 271 PRO A N 1
ATOM 2011 C CA . PRO A 1 271 ? 22.141 -20.834 -51.726 1.00 43.66 271 PRO A CA 1
ATOM 2012 C C . PRO A 1 271 ? 23.225 -19.833 -51.243 1.00 43.66 271 PRO A C 1
ATOM 2014 O O . PRO A 1 271 ? 23.548 -18.839 -51.884 1.00 43.66 271 PRO A O 1
ATOM 2017 N N . THR A 1 272 ? 23.815 -20.145 -50.085 1.00 35.88 272 THR A N 1
ATOM 2018 C CA . THR A 1 272 ? 25.066 -19.589 -49.517 1.00 35.88 272 THR A CA 1
ATOM 2019 C C . THR A 1 272 ? 26.328 -20.155 -50.184 1.00 35.88 272 THR A C 1
ATOM 2021 O O . THR A 1 272 ? 26.284 -21.276 -50.692 1.00 35.88 272 THR A O 1
ATOM 2024 N N . PRO A 1 273 ? 27.491 -19.494 -50.011 1.00 49.56 273 PRO A N 1
ATOM 2025 C CA . PRO A 1 273 ? 28.678 -20.220 -49.538 1.00 49.56 273 PRO A CA 1
ATOM 2026 C C . PRO A 1 273 ? 29.493 -19.478 -48.451 1.00 49.56 273 PRO A C 1
ATOM 2028 O O . PRO A 1 273 ? 29.196 -18.351 -48.069 1.00 49.56 273 PRO A O 1
ATOM 2031 N N . ALA A 1 274 ? 30.494 -20.182 -47.913 1.00 36.88 274 ALA A N 1
ATOM 2032 C CA . ALA A 1 274 ? 31.141 -19.997 -46.612 1.00 36.88 274 ALA A CA 1
ATOM 2033 C C . ALA A 1 274 ? 32.596 -19.456 -46.643 1.00 36.88 274 ALA A C 1
ATOM 2035 O O . ALA A 1 274 ? 33.253 -19.517 -47.676 1.00 36.88 274 ALA A O 1
ATOM 2036 N N . ARG A 1 275 ? 33.107 -19.140 -45.427 1.00 35.22 275 ARG A N 1
ATOM 2037 C CA . ARG A 1 275 ? 34.518 -19.200 -44.929 1.00 35.22 275 ARG A CA 1
ATOM 2038 C C . ARG A 1 275 ? 35.457 -18.057 -45.394 1.00 35.22 275 ARG A C 1
ATOM 2040 O O . ARG A 1 275 ? 35.482 -17.707 -46.560 1.00 35.22 275 ARG A O 1
ATOM 2047 N N . THR A 1 276 ? 36.259 -17.398 -44.537 1.00 30.86 276 THR A N 1
ATOM 2048 C CA . THR A 1 276 ? 37.549 -17.886 -43.985 1.00 30.86 276 THR A CA 1
ATOM 2049 C C . THR A 1 276 ? 38.095 -16.998 -42.842 1.00 30.86 276 THR A C 1
ATOM 2051 O O . THR A 1 276 ? 37.728 -15.838 -42.708 1.00 30.86 276 THR A O 1
ATOM 2054 N N . LEU A 1 277 ? 38.963 -17.609 -42.026 1.00 37.03 277 LEU A N 1
ATOM 2055 C CA . LEU A 1 277 ? 39.684 -17.145 -40.832 1.00 37.03 277 LEU A CA 1
ATOM 2056 C C . LEU A 1 277 ? 40.784 -16.093 -41.092 1.00 37.03 277 LEU A C 1
ATOM 2058 O O . LEU A 1 277 ? 41.472 -16.205 -42.102 1.00 37.03 277 LEU A O 1
ATOM 2062 N N . THR A 1 278 ? 41.100 -15.273 -40.076 1.00 32.75 278 THR A N 1
ATOM 2063 C CA . THR A 1 278 ? 42.494 -15.048 -39.623 1.00 32.75 278 THR A CA 1
ATOM 2064 C C . THR A 1 278 ? 42.577 -14.499 -38.195 1.00 32.75 278 THR A C 1
ATOM 2066 O O . THR A 1 278 ? 41.813 -13.641 -37.768 1.00 32.75 278 THR A O 1
ATOM 2069 N N . SER A 1 279 ? 43.542 -15.052 -37.468 1.00 33.38 279 SER A N 1
ATOM 2070 C CA . SER A 1 279 ? 44.029 -14.716 -36.134 1.00 33.38 279 SER A CA 1
ATOM 2071 C C . SER A 1 279 ? 45.181 -13.707 -36.185 1.00 33.38 279 SER A C 1
ATOM 2073 O O . SER A 1 279 ? 46.049 -13.854 -37.045 1.00 33.38 279 SER A O 1
ATOM 2075 N N . THR A 1 280 ? 45.311 -12.847 -35.170 1.00 35.09 280 THR A N 1
ATOM 2076 C CA . THR A 1 280 ? 46.623 -12.318 -34.757 1.00 35.09 280 THR A CA 1
ATOM 2077 C C . THR A 1 280 ? 46.699 -12.168 -33.239 1.00 35.09 280 THR A C 1
ATOM 2079 O O . THR A 1 280 ? 45.918 -11.468 -32.605 1.00 35.09 280 THR A O 1
ATOM 2082 N N . THR A 1 281 ? 47.662 -12.884 -32.674 1.00 35.66 281 THR A N 1
ATOM 2083 C CA . THR A 1 281 ? 48.183 -12.835 -31.306 1.00 35.66 281 THR A CA 1
ATOM 2084 C C . THR A 1 281 ? 49.226 -11.731 -31.140 1.00 35.66 281 THR A C 1
ATOM 2086 O O . THR A 1 281 ? 50.079 -11.611 -32.012 1.00 35.66 281 THR A O 1
ATOM 2089 N N . THR A 1 282 ? 49.300 -11.117 -29.954 1.00 34.25 282 THR A N 1
ATOM 2090 C CA . THR A 1 282 ? 50.575 -10.845 -29.253 1.00 34.25 282 THR A CA 1
ATOM 2091 C C . THR A 1 282 ? 50.384 -10.870 -27.727 1.00 34.25 282 THR A C 1
ATOM 2093 O O . THR A 1 282 ? 49.570 -10.150 -27.157 1.00 34.25 282 THR A O 1
ATOM 2096 N N . LYS A 1 283 ? 51.152 -11.764 -27.085 1.00 34.56 283 LYS A N 1
ATOM 2097 C CA . LYS A 1 283 ? 51.586 -11.761 -25.670 1.00 34.56 283 LYS A CA 1
ATOM 2098 C C . LYS A 1 283 ? 52.518 -10.540 -25.437 1.00 34.56 283 LYS A C 1
ATOM 2100 O O . LYS A 1 283 ? 52.996 -9.990 -26.419 1.00 34.56 283 LYS A O 1
ATOM 2105 N N . THR A 1 284 ? 52.827 -10.063 -24.223 1.00 30.41 284 THR A N 1
ATOM 2106 C CA . THR A 1 284 ? 53.654 -10.736 -23.193 1.00 30.41 284 THR A CA 1
ATOM 2107 C C . THR A 1 284 ? 53.754 -9.915 -21.883 1.00 30.41 284 THR A C 1
ATOM 2109 O O . THR A 1 284 ? 53.994 -8.718 -21.958 1.00 30.41 284 THR A O 1
ATOM 2112 N N . THR A 1 285 ? 53.653 -10.622 -20.734 1.00 29.73 285 THR A N 1
ATOM 2113 C CA . THR A 1 285 ? 54.525 -10.598 -19.510 1.00 29.73 285 THR A CA 1
ATOM 2114 C C . THR A 1 285 ? 54.727 -9.291 -18.715 1.00 29.73 285 THR A C 1
ATOM 2116 O O . THR A 1 285 ? 54.890 -8.241 -19.306 1.00 29.73 285 THR A O 1
ATOM 2119 N N . SER A 1 286 ? 54.882 -9.237 -17.384 1.00 31.42 286 SER A N 1
ATOM 2120 C CA . SER A 1 286 ? 54.909 -10.198 -16.262 1.00 31.42 286 SER A CA 1
ATOM 2121 C C . SER A 1 286 ? 55.232 -9.424 -14.960 1.00 31.42 286 SER A C 1
ATOM 2123 O O . SER A 1 286 ? 55.762 -8.321 -15.044 1.00 31.42 286 SER A O 1
ATOM 2125 N N . THR A 1 287 ? 55.069 -10.084 -13.797 1.00 30.33 287 THR A N 1
ATOM 2126 C CA . THR A 1 287 ? 55.815 -9.894 -12.515 1.00 30.33 287 THR A CA 1
ATOM 2127 C C . THR A 1 287 ? 55.550 -8.601 -11.709 1.00 30.33 287 THR A C 1
ATOM 2129 O O . THR A 1 287 ? 55.419 -7.541 -12.289 1.00 30.33 287 THR A O 1
ATOM 2132 N N . ASN A 1 288 ? 55.487 -8.543 -10.370 1.00 31.62 288 ASN A N 1
ATOM 2133 C CA . ASN A 1 288 ? 55.815 -9.480 -9.292 1.00 31.62 288 ASN A CA 1
ATOM 2134 C C . ASN A 1 288 ? 55.261 -8.966 -7.932 1.00 31.62 288 ASN A C 1
ATOM 2136 O O . ASN A 1 288 ? 55.117 -7.766 -7.736 1.00 31.62 288 ASN A O 1
ATOM 2140 N N . ALA A 1 289 ? 55.088 -9.907 -6.994 1.00 32.84 289 ALA A N 1
ATOM 2141 C CA . ALA A 1 289 ? 55.391 -9.828 -5.551 1.00 32.84 289 ALA A CA 1
ATOM 2142 C C . ALA A 1 289 ? 54.617 -8.896 -4.570 1.00 32.84 289 ALA A C 1
ATOM 2144 O O . ALA A 1 289 ? 54.790 -7.685 -4.509 1.00 32.84 289 ALA A O 1
ATOM 2145 N N . ARG A 1 290 ? 53.891 -9.561 -3.655 1.00 35.38 290 ARG A N 1
ATOM 2146 C CA . ARG A 1 290 ? 53.707 -9.262 -2.205 1.00 35.38 290 ARG A CA 1
ATOM 2147 C C . ARG A 1 290 ? 55.065 -9.565 -1.483 1.00 35.38 290 ARG A C 1
ATOM 2149 O O . ARG A 1 290 ? 55.780 -10.387 -2.062 1.00 35.38 290 ARG A O 1
ATOM 2156 N N . PRO A 1 291 ? 55.449 -9.079 -0.259 1.00 42.31 291 PRO A N 1
ATOM 2157 C CA . PRO A 1 291 ? 54.665 -9.264 0.974 1.00 42.31 291 PRO A CA 1
ATOM 2158 C C . PRO A 1 291 ? 54.910 -8.236 2.134 1.00 42.31 291 PRO A C 1
ATOM 2160 O O . PRO A 1 291 ? 55.152 -7.080 1.810 1.00 42.31 291 PRO A O 1
ATOM 2163 N N . PRO A 1 292 ? 54.653 -8.535 3.438 1.00 58.38 292 PRO A N 1
ATOM 2164 C CA . PRO A 1 292 ? 53.809 -7.735 4.347 1.00 58.38 292 PRO A CA 1
ATOM 2165 C C . PRO A 1 292 ? 54.623 -7.166 5.538 1.00 58.38 292 PRO A C 1
ATOM 2167 O O . PRO A 1 292 ? 55.834 -7.306 5.515 1.00 58.38 292 PRO A O 1
ATOM 2170 N N . LEU A 1 293 ? 53.977 -6.569 6.561 1.00 33.84 293 LEU A N 1
ATOM 2171 C CA . LEU A 1 293 ? 54.405 -6.327 7.976 1.00 33.84 293 LEU A CA 1
ATOM 2172 C C . LEU A 1 293 ? 53.659 -5.061 8.476 1.00 33.84 293 LEU A C 1
ATOM 2174 O O . LEU A 1 293 ? 53.397 -4.176 7.675 1.00 33.84 293 LEU A O 1
ATOM 2178 N N . ALA A 1 294 ? 53.260 -4.831 9.727 1.00 32.72 294 ALA A N 1
ATOM 2179 C CA . ALA A 1 294 ? 53.228 -5.583 10.974 1.00 32.72 294 ALA A CA 1
ATOM 2180 C C . ALA A 1 294 ? 52.248 -4.865 11.933 1.00 32.72 294 ALA A C 1
ATOM 2182 O O . ALA A 1 294 ? 51.983 -3.671 11.805 1.00 32.72 294 ALA A O 1
ATOM 2183 N N . ARG A 1 295 ? 51.740 -5.614 12.911 1.00 35.66 295 ARG A N 1
ATOM 2184 C CA . ARG A 1 295 ? 51.032 -5.145 14.115 1.00 35.66 295 ARG A CA 1
ATOM 2185 C C . ARG A 1 295 ? 52.042 -4.544 15.113 1.00 35.66 295 ARG A C 1
ATOM 2187 O O . ARG A 1 295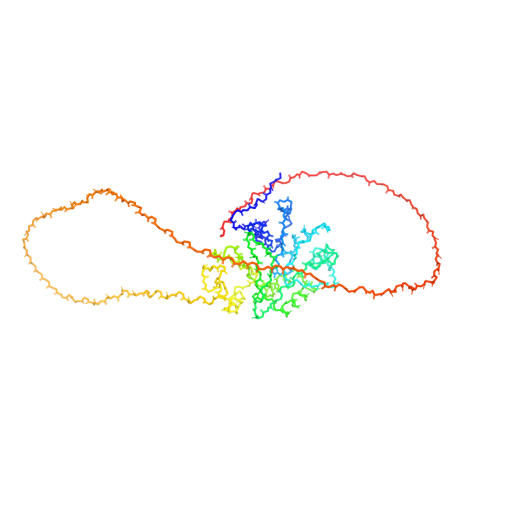 ? 53.209 -4.933 15.067 1.00 35.66 295 ARG A O 1
ATOM 2194 N N . PRO A 1 296 ? 51.596 -3.747 16.099 1.00 37.91 296 PRO A N 1
ATOM 2195 C CA . PRO A 1 296 ? 51.873 -4.167 17.482 1.00 37.91 296 PRO A CA 1
ATOM 2196 C C . PRO A 1 296 ? 50.644 -4.158 18.414 1.00 37.91 296 PRO A C 1
ATOM 2198 O O . PRO A 1 296 ? 49.766 -3.304 18.324 1.00 37.91 296 PRO A O 1
ATOM 2201 N N . ASN A 1 297 ? 50.630 -5.150 19.315 1.00 32.91 297 ASN A N 1
ATOM 2202 C CA . ASN A 1 297 ? 49.925 -5.181 20.613 1.00 32.91 297 ASN A CA 1
ATOM 2203 C C . ASN A 1 297 ? 50.594 -4.163 21.575 1.00 32.91 297 ASN A C 1
ATOM 2205 O O . ASN A 1 297 ? 51.663 -3.668 21.246 1.00 32.91 297 ASN A O 1
ATOM 2209 N N . ALA A 1 298 ? 50.157 -3.800 22.781 1.00 31.12 298 ALA A N 1
ATOM 2210 C CA . ALA A 1 298 ? 49.215 -4.264 23.808 1.00 31.12 298 ALA A CA 1
ATOM 2211 C C . ALA A 1 298 ? 48.822 -2.991 24.630 1.00 31.12 298 ALA A C 1
ATOM 2213 O O . ALA A 1 298 ? 49.379 -1.928 24.380 1.00 31.12 298 ALA A O 1
ATOM 2214 N N . VAL A 1 299 ? 47.881 -2.957 25.579 1.00 35.41 299 VAL A N 1
ATOM 2215 C CA . VAL A 1 299 ? 48.038 -3.404 26.978 1.00 35.41 299 VAL A CA 1
ATOM 2216 C C . VAL A 1 299 ? 46.683 -3.251 27.707 1.00 35.41 299 VAL A C 1
ATOM 2218 O O . VAL A 1 299 ? 45.884 -2.361 27.438 1.00 35.41 299 VAL A O 1
ATOM 2221 N N . THR A 1 300 ? 46.493 -4.185 28.630 1.00 31.25 300 THR A N 1
ATOM 2222 C CA . THR A 1 300 ? 45.477 -4.481 29.653 1.00 31.25 300 THR A CA 1
ATOM 2223 C C . THR A 1 300 ? 44.942 -3.357 30.559 1.00 31.25 300 THR A C 1
ATOM 2225 O O . THR A 1 300 ? 45.694 -2.488 30.985 1.00 31.25 300 THR A O 1
ATOM 2228 N N . SER A 1 301 ? 43.693 -3.512 31.026 1.00 32.88 301 SER A N 1
ATOM 2229 C CA . SER A 1 301 ? 43.258 -3.482 32.453 1.00 32.88 301 SER A CA 1
ATOM 2230 C C . SER A 1 301 ? 41.727 -3.683 32.504 1.00 32.88 301 SER A C 1
ATOM 2232 O O . SER A 1 301 ? 40.985 -2.993 31.822 1.00 32.88 301 SER A O 1
ATOM 2234 N N . ALA A 1 302 ? 41.200 -4.802 33.006 1.00 31.17 302 ALA A N 1
ATOM 2235 C CA . ALA A 1 302 ? 41.064 -5.241 34.400 1.00 31.17 302 ALA A CA 1
ATOM 2236 C C . ALA A 1 302 ? 39.922 -4.547 35.177 1.00 31.17 302 ALA A C 1
ATOM 2238 O O . ALA 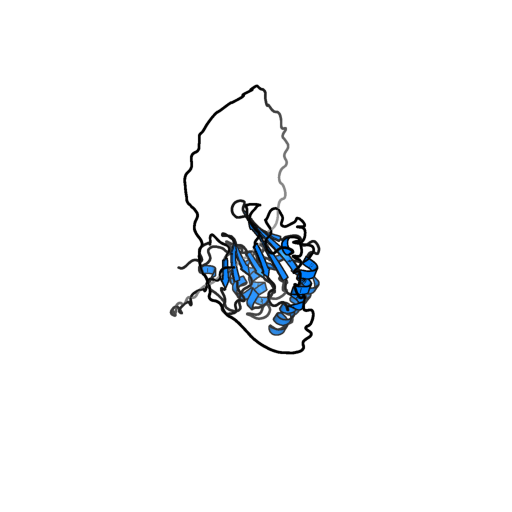A 1 302 ? 39.955 -3.363 35.489 1.00 31.17 302 ALA A O 1
ATOM 2239 N N . SER A 1 303 ? 38.933 -5.391 35.476 1.00 33.91 303 SER A N 1
ATOM 2240 C CA . SER A 1 303 ? 37.835 -5.317 36.441 1.00 33.91 303 SER A CA 1
ATOM 2241 C C . SER A 1 303 ? 38.109 -4.532 37.730 1.00 33.91 303 SER A C 1
ATOM 2243 O O . SER A 1 303 ? 39.152 -4.719 38.348 1.00 33.91 303 SER A O 1
ATOM 2245 N N . ASN A 1 304 ? 37.103 -3.777 38.193 1.00 30.12 304 ASN A N 1
ATOM 2246 C CA . ASN A 1 304 ? 36.581 -3.843 39.566 1.00 30.12 304 ASN A CA 1
ATOM 2247 C C . ASN A 1 304 ? 35.378 -2.901 39.747 1.00 30.12 304 ASN A C 1
ATOM 2249 O O . ASN A 1 304 ? 35.538 -1.683 39.713 1.00 30.12 304 ASN A O 1
ATOM 2253 N N . ARG A 1 305 ? 34.198 -3.443 40.083 1.00 35.50 305 ARG A N 1
ATOM 2254 C CA . ARG A 1 305 ? 33.397 -2.832 41.154 1.00 35.50 305 ARG A CA 1
ATOM 2255 C C . ARG A 1 305 ? 32.494 -3.837 41.861 1.00 35.50 305 ARG A C 1
ATOM 2257 O O . ARG A 1 305 ? 31.594 -4.446 41.294 1.00 35.50 305 ARG A O 1
ATOM 2264 N N . THR A 1 306 ? 32.817 -3.969 43.132 1.00 31.50 306 THR A N 1
ATOM 2265 C CA . THR A 1 306 ? 32.177 -4.683 44.224 1.00 31.50 306 THR A CA 1
ATOM 2266 C C . THR A 1 306 ? 30.804 -4.101 44.583 1.00 31.50 306 THR A C 1
ATOM 2268 O O . THR A 1 306 ? 30.593 -2.891 44.589 1.00 31.50 306 THR A O 1
ATOM 2271 N N . ARG A 1 307 ? 29.899 -5.022 44.922 1.00 34.88 307 ARG A N 1
ATOM 2272 C CA . ARG A 1 307 ? 28.605 -4.889 45.625 1.00 34.88 307 ARG A CA 1
ATOM 2273 C C . ARG A 1 307 ? 28.852 -4.821 47.160 1.00 34.88 307 ARG A C 1
ATOM 2275 O O . ARG A 1 307 ? 29.914 -5.292 47.569 1.00 34.88 307 ARG A O 1
ATOM 2282 N N . PRO A 1 308 ? 27.982 -4.215 48.010 1.00 43.38 308 PRO A N 1
ATOM 2283 C CA . PRO A 1 308 ? 26.922 -4.914 48.807 1.00 43.38 308 PRO A CA 1
ATOM 2284 C C . PRO A 1 308 ? 25.646 -4.042 49.012 1.00 43.38 308 PRO A C 1
ATOM 2286 O O . PRO A 1 308 ? 25.673 -2.875 48.656 1.00 43.38 308 PRO A O 1
ATOM 2289 N N . ALA A 1 309 ? 24.457 -4.464 49.479 1.00 31.58 309 ALA A N 1
ATOM 2290 C CA . ALA A 1 309 ? 23.915 -5.577 50.289 1.00 31.58 309 ALA A CA 1
ATOM 2291 C C . ALA A 1 309 ? 22.416 -5.815 49.882 1.00 31.58 309 ALA A C 1
ATOM 2293 O O . ALA A 1 309 ? 21.826 -4.904 49.312 1.00 31.58 309 ALA A O 1
ATOM 2294 N N . THR A 1 310 ? 21.794 -7.015 49.876 1.00 31.02 310 THR A N 1
ATOM 2295 C CA . THR A 1 310 ? 21.204 -7.845 50.985 1.00 31.02 310 THR A CA 1
ATOM 2296 C C . THR A 1 310 ? 20.060 -7.107 51.729 1.00 31.02 310 THR A C 1
ATOM 2298 O O . THR A 1 310 ? 20.270 -5.957 52.074 1.00 31.02 310 THR A O 1
ATOM 2301 N N . ALA A 1 311 ? 18.839 -7.604 52.009 1.00 33.62 311 ALA A N 1
ATOM 2302 C CA . ALA A 1 311 ? 18.274 -8.936 52.318 1.00 33.62 311 ALA A CA 1
ATOM 2303 C C . ALA A 1 311 ? 16.734 -8.955 52.025 1.00 33.62 311 ALA A C 1
ATOM 2305 O O . ALA A 1 311 ? 16.096 -7.917 52.154 1.00 33.62 311 ALA A O 1
ATOM 2306 N N . THR A 1 312 ? 16.136 -10.005 51.434 1.00 31.59 312 THR A N 1
ATOM 2307 C CA . THR A 1 312 ? 15.442 -11.180 52.050 1.00 31.59 312 THR A CA 1
ATOM 2308 C C . THR A 1 312 ? 14.132 -10.828 52.791 1.00 31.59 312 THR A C 1
ATOM 2310 O O . THR A 1 312 ? 14.171 -10.141 53.802 1.00 31.59 312 THR A O 1
ATOM 2313 N N . THR A 1 313 ? 12.948 -11.303 52.366 1.00 31.81 313 THR A N 1
ATOM 2314 C CA . THR A 1 313 ? 12.320 -12.505 52.971 1.00 31.81 313 THR A CA 1
ATOM 2315 C C . THR A 1 313 ? 11.144 -13.106 52.175 1.00 31.81 313 THR A C 1
ATOM 2317 O O . THR A 1 313 ? 10.380 -12.436 51.493 1.00 31.81 313 THR A O 1
ATOM 2320 N N . THR A 1 314 ? 11.067 -14.428 52.318 1.00 29.97 314 THR A N 1
ATOM 2321 C CA . THR A 1 314 ? 10.161 -15.489 51.842 1.00 29.97 314 THR A CA 1
ATOM 2322 C C . THR A 1 314 ? 8.760 -15.537 52.470 1.00 29.97 314 THR A C 1
ATOM 2324 O O . THR A 1 314 ? 8.623 -15.221 53.645 1.00 29.97 314 THR A O 1
ATOM 2327 N N . THR A 1 315 ? 7.779 -16.112 51.746 1.00 30.78 315 THR A N 1
ATOM 2328 C CA . THR A 1 315 ? 6.861 -17.248 52.108 1.00 30.78 315 THR A CA 1
ATOM 2329 C C . THR A 1 315 ? 5.771 -17.368 51.011 1.00 30.78 315 THR A C 1
ATOM 2331 O O . THR A 1 315 ? 5.198 -16.360 50.632 1.00 30.78 315 THR A O 1
ATOM 2334 N N . LYS A 1 316 ? 5.653 -18.435 50.198 1.00 32.22 316 LYS A N 1
ATOM 2335 C CA . LYS A 1 316 ? 5.153 -19.833 50.336 1.00 32.22 316 LYS A CA 1
ATOM 2336 C C . LYS A 1 316 ? 3.615 -20.036 50.391 1.00 32.22 316 LYS A C 1
ATOM 2338 O O . LYS A 1 316 ? 2.970 -19.562 51.312 1.00 32.22 316 LYS A O 1
ATOM 2343 N N . ASN A 1 317 ? 3.162 -20.936 49.493 1.00 30.33 317 ASN A N 1
ATOM 2344 C CA . ASN A 1 317 ? 1.933 -21.772 49.448 1.00 30.33 317 ASN A CA 1
ATOM 2345 C C . ASN A 1 317 ? 0.625 -21.102 48.945 1.00 30.33 317 ASN A C 1
ATOM 2347 O O . ASN A 1 317 ? 0.351 -19.973 49.308 1.00 30.33 317 ASN A O 1
ATOM 2351 N N . GLY A 1 318 ? -0.253 -21.726 48.137 1.00 27.03 318 GLY A N 1
ATOM 2352 C CA . GLY A 1 318 ? -0.310 -23.089 47.590 1.00 27.03 318 GLY A CA 1
ATOM 2353 C C . GLY A 1 318 ? -1.531 -23.342 46.666 1.00 27.03 318 GLY A C 1
ATOM 2354 O O . GLY A 1 318 ? -2.536 -22.656 46.766 1.00 27.03 318 GLY A O 1
ATOM 2355 N N . LEU A 1 319 ? -1.389 -24.372 45.816 1.00 29.47 319 LEU A N 1
ATOM 2356 C CA . LEU A 1 319 ? -2.360 -25.419 45.416 1.00 29.47 319 LEU A CA 1
ATOM 2357 C C . LEU A 1 319 ? -3.694 -25.146 44.653 1.00 29.47 319 LEU A C 1
ATOM 2359 O O . LEU A 1 319 ? -4.619 -24.537 45.168 1.00 29.47 319 LEU A O 1
ATOM 2363 N N . ASN A 1 320 ? -3.793 -25.865 43.513 1.00 29.75 320 ASN A N 1
ATOM 2364 C CA . ASN A 1 320 ? -4.919 -26.634 42.923 1.00 29.75 320 ASN A CA 1
ATOM 2365 C C . ASN A 1 320 ? -6.235 -25.953 42.471 1.00 29.75 320 ASN A C 1
ATOM 2367 O O . ASN A 1 320 ? -7.007 -25.491 43.298 1.00 29.75 320 ASN A O 1
ATOM 2371 N N . ASN A 1 321 ? -6.633 -26.132 41.194 1.00 31.52 321 ASN A N 1
ATOM 2372 C CA . ASN A 1 321 ? -7.453 -27.286 40.753 1.00 31.52 321 ASN A CA 1
ATOM 2373 C C . ASN A 1 321 ? -7.788 -27.311 39.236 1.00 31.52 321 ASN A C 1
ATOM 2375 O O . ASN A 1 321 ? -7.844 -26.286 38.565 1.00 31.52 321 ASN A O 1
ATOM 2379 N N . ASN A 1 322 ? -8.030 -28.533 38.743 1.00 33.41 322 ASN A N 1
ATOM 2380 C CA . ASN A 1 322 ? -8.390 -28.965 37.380 1.00 33.41 322 ASN A CA 1
ATOM 2381 C C . ASN A 1 322 ? -9.873 -28.750 36.992 1.00 33.41 322 ASN A C 1
ATOM 2383 O O . ASN A 1 322 ? -10.740 -28.877 37.851 1.00 33.41 322 ASN A O 1
ATOM 2387 N N . ASN A 1 323 ? -10.158 -28.609 35.681 1.00 32.56 323 ASN A N 1
ATOM 2388 C CA . ASN A 1 323 ? -11.092 -29.429 34.852 1.00 32.56 323 ASN A CA 1
ATOM 2389 C C . ASN A 1 323 ? -11.268 -28.771 33.453 1.00 32.56 323 ASN A C 1
ATOM 2391 O O . ASN A 1 323 ? -11.510 -27.574 33.396 1.00 32.56 323 ASN A O 1
ATOM 2395 N N . LYS A 1 324 ? -10.962 -29.358 32.280 1.00 33.34 324 LYS A N 1
ATOM 2396 C CA . LYS A 1 324 ? -11.406 -30.553 31.504 1.00 33.34 324 LYS A CA 1
ATOM 2397 C C . LYS A 1 324 ? -12.662 -30.339 30.611 1.00 33.34 324 LYS A C 1
ATOM 2399 O O . LYS A 1 324 ? -13.750 -30.161 31.135 1.00 33.34 324 LYS A O 1
ATOM 2404 N N . VAL A 1 325 ? -12.454 -30.555 29.291 1.00 34.09 325 VAL A N 1
ATOM 2405 C CA . VAL A 1 325 ? -13.383 -30.938 28.176 1.00 34.09 325 VAL A CA 1
ATOM 2406 C C . VAL A 1 325 ? -14.435 -29.890 27.750 1.00 34.09 325 VAL A C 1
ATOM 2408 O O . VAL A 1 325 ? -15.100 -29.328 28.597 1.00 34.09 325 VAL A O 1
ATOM 2411 N N . GLY A 1 326 ? -14.729 -29.558 26.485 1.00 28.73 326 GLY A N 1
ATOM 2412 C CA . GLY A 1 326 ? -14.386 -30.052 25.144 1.00 28.73 326 GLY A CA 1
ATOM 2413 C C . GLY A 1 326 ? -15.653 -29.991 24.263 1.00 28.73 326 GLY A C 1
ATOM 2414 O O . GLY A 1 326 ? -16.694 -30.453 24.708 1.00 28.73 326 GLY A O 1
ATOM 2415 N N . ALA A 1 327 ? -15.598 -29.438 23.041 1.00 32.31 327 ALA A N 1
ATOM 2416 C CA . ALA A 1 327 ? -16.603 -29.685 21.991 1.00 32.31 327 ALA A CA 1
ATOM 2417 C C . ALA A 1 327 ? -16.116 -29.211 20.609 1.00 32.31 327 ALA A C 1
ATOM 2419 O O . ALA A 1 327 ? -15.778 -28.047 20.409 1.00 32.31 327 ALA A O 1
ATOM 2420 N N . ALA A 1 328 ? -16.110 -30.140 19.655 1.00 34.50 328 ALA A N 1
ATOM 2421 C CA . ALA A 1 328 ? -15.775 -29.938 18.252 1.00 34.50 328 ALA A CA 1
ATOM 2422 C C . ALA A 1 328 ? -16.951 -29.341 17.454 1.00 34.50 328 ALA A C 1
ATOM 2424 O O . ALA A 1 328 ? -18.105 -29.709 17.680 1.00 34.50 328 ALA A O 1
ATOM 2425 N N . ARG A 1 329 ? -16.662 -28.503 16.446 1.00 36.22 329 ARG A N 1
ATOM 2426 C CA . ARG A 1 329 ? -17.588 -28.202 15.337 1.00 36.22 329 ARG A CA 1
ATOM 2427 C C . ARG A 1 329 ? -16.860 -28.216 13.985 1.00 36.22 329 ARG A C 1
ATOM 2429 O O . ARG A 1 329 ? -15.700 -27.835 13.887 1.00 36.22 329 ARG A O 1
ATOM 2436 N N . LYS A 1 330 ? -17.583 -28.751 12.995 1.00 34.47 330 LYS A N 1
ATOM 2437 C CA . LYS A 1 330 ? -17.202 -29.128 11.620 1.00 34.47 330 LYS A CA 1
ATOM 2438 C C . LYS A 1 330 ? -16.657 -27.961 10.769 1.00 34.47 330 LYS A C 1
ATOM 2440 O O . LYS A 1 330 ? -17.033 -26.821 11.032 1.00 34.47 330 LYS A O 1
ATOM 2445 N N . PRO A 1 331 ? -15.853 -28.237 9.721 1.00 35.09 331 PRO A N 1
ATOM 2446 C CA . PRO A 1 331 ? -15.355 -27.208 8.814 1.00 35.09 331 PRO A CA 1
ATOM 2447 C C . PRO A 1 331 ? -16.438 -26.740 7.828 1.00 35.09 331 PRO A C 1
ATOM 2449 O O . PRO A 1 331 ? -17.233 -27.537 7.329 1.00 35.09 331 PRO A O 1
ATOM 2452 N N . VAL A 1 332 ? -16.444 -25.431 7.575 1.00 39.38 332 VAL A N 1
ATOM 2453 C CA . VAL A 1 332 ? -17.277 -24.728 6.590 1.00 39.38 332 VAL A CA 1
ATOM 2454 C C . VAL A 1 332 ? -16.548 -24.720 5.243 1.00 39.38 332 VAL A C 1
ATOM 2456 O O . VAL A 1 332 ? -15.331 -24.553 5.202 1.00 39.38 332 VAL A O 1
ATOM 2459 N N . ASN A 1 333 ? -17.304 -24.940 4.166 1.00 36.53 333 ASN A N 1
ATOM 2460 C CA . ASN A 1 333 ? -16.848 -24.967 2.775 1.00 36.53 333 ASN A CA 1
ATOM 2461 C C . ASN A 1 333 ? -16.145 -23.661 2.365 1.00 36.53 333 ASN A C 1
ATOM 2463 O O . ASN A 1 333 ? -16.686 -22.575 2.556 1.00 36.53 333 ASN A O 1
ATOM 2467 N N . GLU A 1 334 ? -14.970 -23.800 1.754 1.00 36.16 334 GLU A N 1
ATOM 2468 C CA . GLU A 1 334 ? -14.129 -22.728 1.216 1.00 36.16 334 GLU A CA 1
ATOM 2469 C C . GLU A 1 334 ? -14.545 -22.437 -0.242 1.00 36.16 334 GLU A C 1
ATOM 2471 O O . GLU A 1 334 ? -14.667 -23.359 -1.053 1.00 36.16 334 GLU A O 1
ATOM 2476 N N . ALA A 1 335 ? -14.816 -21.172 -0.575 1.00 41.59 335 ALA A N 1
ATOM 2477 C CA . ALA A 1 335 ? -15.125 -20.737 -1.940 1.00 41.59 335 ALA A CA 1
ATOM 2478 C C . ALA A 1 335 ? -13.826 -20.484 -2.741 1.00 41.59 335 ALA A C 1
ATOM 2480 O O . ALA A 1 335 ? -12.819 -20.082 -2.157 1.00 41.59 335 ALA A O 1
ATOM 2481 N N . PRO A 1 336 ? -13.810 -20.713 -4.069 1.00 37.91 336 PRO A N 1
ATOM 2482 C CA . PRO A 1 336 ? -12.582 -20.680 -4.858 1.00 37.91 336 PRO A CA 1
ATOM 2483 C C . PRO A 1 336 ? -12.063 -19.254 -5.109 1.00 37.91 336 PRO A C 1
ATOM 2485 O O . PRO A 1 336 ? -12.805 -18.370 -5.534 1.00 37.91 336 PRO A O 1
ATOM 2488 N N . ILE A 1 337 ? -10.754 -19.074 -4.905 1.00 47.00 337 ILE A N 1
ATOM 2489 C CA . ILE A 1 337 ? -9.988 -17.852 -5.195 1.00 47.00 337 ILE A CA 1
ATOM 2490 C C . ILE A 1 337 ? -9.981 -17.608 -6.711 1.00 47.00 337 ILE A C 1
ATOM 2492 O O . ILE A 1 337 ? -9.476 -18.432 -7.478 1.00 47.00 337 ILE A O 1
ATOM 2496 N N . GLN A 1 338 ? -10.524 -16.471 -7.149 1.00 42.16 338 GLN A N 1
ATOM 2497 C CA . GLN A 1 338 ? -10.487 -16.056 -8.551 1.00 42.16 338 GLN A CA 1
ATOM 2498 C C . GLN A 1 338 ? -9.149 -15.378 -8.868 1.00 42.16 338 GLN A C 1
ATOM 2500 O O . GLN A 1 338 ? -8.723 -14.445 -8.190 1.00 42.16 338 GLN A O 1
ATOM 2505 N N . LYS A 1 339 ? -8.469 -15.869 -9.907 1.00 39.88 339 LYS A N 1
ATOM 2506 C CA . LYS A 1 339 ? -7.190 -15.341 -10.391 1.00 39.88 339 LYS A CA 1
ATOM 2507 C C . LYS A 1 339 ? -7.451 -14.321 -11.501 1.00 39.88 339 LYS A C 1
ATOM 2509 O O . LYS A 1 339 ? -7.995 -14.692 -12.537 1.00 39.88 339 LYS A O 1
ATOM 2514 N N . THR A 1 340 ? -6.991 -13.085 -11.317 1.00 38.25 340 THR A N 1
ATOM 2515 C CA . THR A 1 340 ? -6.991 -12.044 -12.358 1.00 38.25 340 THR A CA 1
ATOM 2516 C C . THR A 1 340 ? -5.549 -11.642 -12.662 1.00 38.25 340 THR A C 1
ATOM 2518 O O . THR A 1 340 ? -4.754 -11.416 -11.753 1.00 38.25 340 THR A O 1
ATOM 2521 N N . THR A 1 341 ? -5.177 -11.606 -13.941 1.00 39.25 341 THR A N 1
ATOM 2522 C CA . THR A 1 341 ? -3.834 -11.209 -14.398 1.00 39.25 341 THR A CA 1
ATOM 2523 C C . THR A 1 341 ? -3.775 -9.691 -14.587 1.00 39.25 341 THR A C 1
ATOM 2525 O O . THR A 1 341 ? -4.690 -9.131 -15.190 1.00 39.25 341 THR A O 1
ATOM 2528 N N . VAL A 1 342 ? -2.719 -9.045 -14.072 1.00 38.22 342 VAL A N 1
ATOM 2529 C CA . VAL A 1 342 ? -2.471 -7.588 -14.142 1.00 38.22 342 VAL A CA 1
ATOM 2530 C C . VAL A 1 342 ? -1.368 -7.265 -15.148 1.00 38.22 342 VAL A C 1
ATOM 2532 O O . VAL A 1 342 ? -0.324 -7.960 -15.135 1.00 38.22 342 VAL A O 1
#

Nearest PDB structures (foldseek):
  3p2u-assembly1_A  TM=4.609E-01  e=9.928E-02  Escherichia coli K-12

Mean predicted aligned error: 17.65 Å